Protein AF-A0A7J6UFV0-F1 (afdb_monomer_lite)

Organism: Perkinsus olseni (NCBI:txid32597)

Foldseek 3Di:
DDDDDPPPPPPLVVLLVVLLPDPDLDPVSQVVLLVSCVVDDDVSLLVSLVVCVVSVVHDLQRLLSSLLSLLVDPDPSSLVSSVVSLVVNLVVLVVVNDQQLLSLLSSLLSCCSSCLPDADPLSSLCSCQVPVPPCNLVSLLPYDLVSLLSSLLSLLSHPDDPCSVVSLVSNLVSCVVVLVCLVVRDLVSLVSNLVSNVSSCVVPVDDDRPPSSNCSSVVD

Secondary structure (DSSP, 8-state):
-PPPTTTTSSHHHHHHHHHHT--S--HHHHHHHHHHHHH--HHHHHHHHHHHHHTT---HHHHHHHHHHHHTS--HHHHHHHHHHHHHHHHHHHTT----HHHHHHHHHHHHHH-TTSPPPHHHHHHHH--TTS-HHHHHTTS-HHHHHHHHHHHHHSTT-TTHHHHHHHHHHHHHHTGGGGGGS-HHHHHHHHHHHHHHHHHH--SPPPHHHHHHHHT-

pLDDT: mean 82.58, std 15.76, range [28.86, 96.44]

Structure (mmCIF, N/CA/C/O backbone):
data_AF-A0A7J6UFV0-F1
#
_entry.id   AF-A0A7J6UFV0-F1
#
loop_
_atom_site.group_PDB
_atom_site.id
_atom_site.type_symbol
_atom_site.label_atom_id
_atom_site.label_alt_id
_atom_site.label_comp_id
_atom_site.label_asym_id
_atom_site.label_entity_id
_atom_site.label_seq_id
_atom_site.pdbx_PDB_ins_code
_atom_site.Cartn_x
_atom_site.Cartn_y
_atom_site.Cartn_z
_atom_site.occupancy
_atom_site.B_iso_or_equiv
_atom_site.auth_seq_id
_atom_site.auth_comp_id
_atom_site.auth_asym_id
_atom_site.auth_atom_id
_atom_site.pdbx_PDB_model_num
ATOM 1 N N . GLY A 1 1 ? -3.444 -35.443 -29.008 1.00 35.56 1 GLY A N 1
ATOM 2 C CA . GLY A 1 1 ? -2.193 -34.666 -29.006 1.00 35.56 1 GLY A CA 1
ATOM 3 C C . GLY A 1 1 ? -2.357 -33.511 -28.055 1.00 35.56 1 GLY A C 1
ATOM 4 O O . GLY A 1 1 ? -3.070 -32.574 -28.382 1.00 35.56 1 GLY A O 1
ATOM 5 N N . SER A 1 2 ? -1.795 -33.624 -26.856 1.00 28.86 2 SER A N 1
ATOM 6 C CA . SER A 1 2 ? -1.886 -32.586 -25.826 1.00 28.86 2 SER A CA 1
ATOM 7 C C . SER A 1 2 ? -0.911 -31.448 -26.157 1.00 28.86 2 SER A C 1
ATOM 9 O O . SER A 1 2 ? 0.246 -31.742 -26.463 1.00 28.86 2 SER A O 1
ATOM 11 N N . PRO A 1 3 ? -1.323 -30.169 -26.128 1.00 34.28 3 PRO A N 1
ATOM 12 C CA . PRO A 1 3 ? -0.426 -29.072 -26.461 1.00 34.28 3 PRO A CA 1
ATOM 13 C C . PRO A 1 3 ? 0.556 -28.815 -25.309 1.00 34.28 3 PRO A C 1
ATOM 15 O O . PRO A 1 3 ? 0.184 -28.779 -24.136 1.00 34.28 3 PRO A O 1
ATOM 18 N N . HIS A 1 4 ? 1.834 -28.665 -25.659 1.00 30.52 4 HIS A N 1
ATOM 19 C CA . HIS A 1 4 ? 2.936 -28.491 -24.718 1.00 30.52 4 HIS A CA 1
ATOM 20 C C . HIS A 1 4 ? 3.013 -27.063 -24.113 1.00 30.52 4 HIS A C 1
ATOM 22 O O . HIS A 1 4 ? 2.690 -26.090 -24.795 1.00 30.52 4 HIS A O 1
ATOM 28 N N . PRO A 1 5 ? 3.550 -26.884 -22.883 1.00 38.22 5 PRO A N 1
ATOM 29 C CA . PRO A 1 5 ? 3.428 -25.642 -22.098 1.00 38.22 5 PRO A CA 1
ATOM 30 C C . PRO A 1 5 ? 4.381 -24.487 -22.477 1.00 38.22 5 PRO A C 1
ATOM 32 O O . PRO A 1 5 ? 4.440 -23.480 -21.772 1.00 38.22 5 PRO A O 1
ATOM 35 N N . TRP A 1 6 ? 5.170 -24.603 -23.548 1.00 36.53 6 TRP A N 1
ATOM 36 C CA . TRP A 1 6 ? 6.316 -23.705 -23.796 1.00 36.53 6 TRP A CA 1
ATOM 37 C C . TRP A 1 6 ? 6.030 -22.559 -24.783 1.00 36.53 6 TRP A C 1
ATOM 39 O O . TRP A 1 6 ? 6.885 -21.696 -24.972 1.00 36.53 6 TRP A O 1
ATOM 49 N N . MET A 1 7 ? 4.845 -22.501 -25.400 1.00 30.78 7 MET A N 1
ATOM 50 C CA . MET A 1 7 ? 4.562 -21.553 -26.494 1.00 30.78 7 MET A CA 1
ATOM 51 C C . MET A 1 7 ? 4.150 -20.126 -26.070 1.00 30.78 7 MET A C 1
ATOM 53 O O . MET A 1 7 ? 4.027 -19.261 -26.929 1.00 30.78 7 MET A O 1
ATOM 57 N N . TYR A 1 8 ? 4.022 -19.816 -24.773 1.00 37.47 8 TYR A N 1
ATOM 58 C CA . TYR A 1 8 ? 3.557 -18.495 -24.290 1.00 37.47 8 TYR A CA 1
ATOM 59 C C . TYR A 1 8 ? 4.648 -17.570 -23.706 1.00 37.47 8 TYR A C 1
ATOM 61 O O . TYR A 1 8 ? 4.349 -16.652 -22.947 1.00 37.47 8 TYR A O 1
ATOM 69 N N . ARG A 1 9 ? 5.931 -17.784 -24.025 1.00 41.19 9 ARG A N 1
ATOM 70 C CA . ARG A 1 9 ? 7.055 -16.979 -23.485 1.00 41.19 9 ARG A CA 1
ATOM 71 C C . ARG A 1 9 ? 7.679 -15.886 -24.386 1.00 41.19 9 ARG A C 1
ATOM 73 O O . ARG A 1 9 ? 8.349 -15.023 -23.816 1.00 41.19 9 ARG A O 1
ATOM 80 N N . PRO A 1 10 ? 7.485 -15.812 -25.722 1.00 38.47 10 PRO A N 1
ATOM 81 C CA . PRO A 1 10 ? 8.130 -14.758 -26.526 1.00 38.47 10 PRO A CA 1
ATOM 82 C C . PRO A 1 10 ? 7.481 -13.366 -26.423 1.00 38.47 10 PRO A C 1
ATOM 84 O O . PRO A 1 10 ? 8.164 -12.351 -26.561 1.00 38.47 10 PRO A O 1
ATOM 87 N N . SER A 1 11 ? 6.176 -13.291 -26.158 1.00 44.72 11 SER A N 1
ATOM 88 C CA . SER A 1 11 ? 5.394 -12.051 -26.275 1.00 44.72 11 SER A CA 1
ATOM 89 C C . SER A 1 11 ? 5.708 -11.010 -25.191 1.00 44.72 11 SER A C 1
ATOM 91 O O . SER A 1 11 ? 5.722 -9.819 -25.483 1.00 44.72 11 SER A O 1
ATOM 93 N N . CYS A 1 12 ? 6.073 -11.418 -23.969 1.00 47.22 12 CYS A N 1
ATOM 94 C CA . CYS A 1 12 ? 6.403 -10.465 -22.896 1.00 47.22 12 CYS A CA 1
ATOM 95 C C . CYS A 1 12 ? 7.756 -9.752 -23.082 1.00 47.22 12 CYS A C 1
ATOM 97 O O . CYS A 1 12 ? 7.912 -8.618 -22.628 1.00 47.22 12 CYS A O 1
ATOM 99 N N . ARG A 1 13 ? 8.737 -10.380 -23.751 1.00 47.09 13 ARG A N 1
ATOM 100 C CA . ARG A 1 13 ? 10.069 -9.777 -23.976 1.00 47.09 13 ARG A CA 1
ATOM 101 C C . ARG A 1 13 ? 10.037 -8.684 -25.046 1.00 47.09 13 ARG A C 1
ATOM 103 O O . ARG A 1 13 ? 10.712 -7.668 -24.898 1.00 47.09 13 ARG A O 1
ATOM 110 N N . LEU A 1 14 ? 9.217 -8.874 -26.080 1.00 47.00 14 LEU A N 1
ATOM 111 C CA . LEU A 1 14 ? 9.013 -7.900 -27.155 1.00 47.00 14 LEU A CA 1
ATOM 112 C C . LEU A 1 14 ? 8.299 -6.633 -26.659 1.00 47.00 14 LEU A C 1
ATOM 114 O O . LEU A 1 14 ? 8.690 -5.535 -27.048 1.00 47.00 14 LEU A O 1
ATOM 118 N N . CYS A 1 15 ? 7.341 -6.754 -25.732 1.00 57.53 15 CYS A N 1
ATOM 119 C CA . CYS A 1 15 ? 6.616 -5.602 -25.189 1.00 57.53 15 CYS A CA 1
ATOM 120 C C . CYS A 1 15 ? 7.537 -4.601 -24.477 1.00 57.53 15 CYS A C 1
ATOM 122 O O . CYS A 1 15 ? 7.453 -3.409 -24.739 1.00 57.53 15 CYS A O 1
ATOM 124 N N . VAL A 1 16 ? 8.454 -5.043 -23.611 1.00 56.25 16 VAL A N 1
ATOM 125 C CA . VAL A 1 16 ? 9.305 -4.104 -22.852 1.00 56.25 16 VAL A CA 1
ATOM 126 C C . VAL A 1 16 ? 10.350 -3.438 -23.745 1.00 56.25 16 VAL A C 1
ATOM 128 O O . VAL A 1 16 ? 10.610 -2.251 -23.578 1.00 56.25 16 VAL A O 1
ATOM 131 N N . ALA A 1 17 ? 10.920 -4.160 -24.713 1.00 57.00 17 ALA A N 1
ATOM 132 C CA . ALA A 1 17 ? 11.840 -3.576 -25.689 1.00 57.00 17 ALA A CA 1
ATOM 133 C C . ALA A 1 17 ? 11.149 -2.526 -26.579 1.00 57.00 17 ALA A C 1
ATOM 135 O O . ALA A 1 17 ? 11.703 -1.449 -26.771 1.00 57.00 17 ALA A O 1
ATOM 136 N N . ALA A 1 18 ? 9.922 -2.796 -27.037 1.00 55.53 18 ALA A N 1
ATOM 137 C CA . ALA A 1 18 ? 9.120 -1.847 -27.813 1.00 55.53 18 ALA A CA 1
ATOM 138 C C . ALA A 1 18 ? 8.650 -0.642 -26.980 1.00 55.53 18 ALA A C 1
ATOM 140 O O . ALA A 1 18 ? 8.588 0.476 -27.479 1.00 55.53 18 ALA A O 1
ATOM 141 N N . LEU A 1 19 ? 8.373 -0.841 -25.688 1.00 60.25 19 LEU A N 1
ATOM 142 C CA . LEU A 1 19 ? 8.060 0.264 -24.786 1.00 60.25 19 LEU A CA 1
ATOM 143 C C . LEU A 1 19 ? 9.295 1.154 -24.568 1.00 60.25 19 LEU A C 1
ATOM 145 O O . LEU A 1 19 ? 9.129 2.350 -24.414 1.00 60.25 19 LEU A O 1
ATOM 149 N N . ARG A 1 20 ? 10.531 0.633 -24.591 1.00 60.16 20 ARG A N 1
ATOM 150 C CA . ARG A 1 20 ? 11.757 1.430 -24.352 1.00 60.16 20 ARG A CA 1
ATOM 151 C C . ARG A 1 20 ? 12.054 2.490 -25.421 1.00 60.16 20 ARG A C 1
ATOM 153 O O . ARG A 1 20 ? 12.724 3.460 -25.093 1.00 60.16 20 ARG A O 1
ATOM 160 N N . THR A 1 21 ? 11.604 2.317 -26.663 1.00 53.81 21 THR A N 1
ATOM 161 C CA . THR A 1 21 ? 12.057 3.134 -27.804 1.00 53.81 21 THR A CA 1
ATOM 162 C C . THR A 1 21 ? 11.203 4.368 -28.098 1.00 53.81 21 THR A C 1
ATOM 164 O O . THR A 1 21 ? 11.637 5.212 -28.879 1.00 53.81 21 THR A O 1
ATOM 167 N N . SER A 1 22 ? 10.027 4.535 -27.477 1.00 49.00 22 SER A N 1
ATOM 168 C CA . SER A 1 22 ? 9.246 5.772 -27.628 1.00 49.00 22 SER A CA 1
ATOM 169 C C . SER A 1 22 ? 9.624 6.778 -26.534 1.00 49.00 22 SER A C 1
ATOM 171 O O . SER A 1 22 ? 9.602 6.465 -25.348 1.00 49.00 22 SER A O 1
ATOM 173 N N . LEU A 1 23 ? 10.005 7.997 -26.907 1.00 48.19 23 LEU A N 1
ATOM 174 C CA . LEU A 1 23 ? 10.420 9.055 -25.971 1.00 48.19 23 LEU A CA 1
ATOM 175 C C . LEU A 1 23 ? 9.253 9.926 -25.470 1.00 48.19 23 LEU A C 1
ATOM 177 O O . LEU A 1 23 ? 9.482 10.920 -24.789 1.00 48.19 23 LEU A O 1
ATOM 181 N N . SER A 1 24 ? 7.998 9.551 -25.748 1.00 49.16 24 SER A N 1
ATOM 182 C CA . SER A 1 24 ? 6.820 10.227 -25.195 1.00 49.16 24 SER A CA 1
ATOM 183 C C . SER A 1 24 ? 6.015 9.302 -24.278 1.00 49.16 24 SER A C 1
ATOM 185 O O . SER A 1 24 ? 5.721 8.143 -24.595 1.00 49.16 24 SER A O 1
ATOM 187 N N . ALA A 1 25 ? 5.672 9.828 -23.102 1.00 57.56 25 ALA A N 1
ATOM 188 C CA . ALA A 1 25 ? 4.767 9.212 -22.143 1.00 57.56 25 ALA A CA 1
ATOM 189 C C . ALA A 1 25 ? 3.324 9.299 -22.662 1.00 57.56 25 ALA A C 1
ATOM 191 O O . ALA A 1 25 ? 2.513 10.062 -22.150 1.00 57.56 25 ALA A O 1
ATOM 192 N N . ASP A 1 26 ? 3.005 8.535 -23.704 1.00 75.38 26 ASP A N 1
ATOM 193 C CA . ASP A 1 26 ? 1.621 8.406 -24.142 1.00 75.38 26 ASP A CA 1
ATOM 194 C C . ASP A 1 26 ? 0.805 7.701 -23.041 1.00 75.38 26 ASP A C 1
ATOM 196 O O . ASP A 1 26 ? 1.249 6.723 -22.423 1.00 75.38 26 ASP A O 1
ATOM 200 N N . THR A 1 27 ? -0.405 8.196 -22.788 1.00 75.81 27 THR A N 1
ATOM 201 C CA . THR A 1 27 ? -1.360 7.614 -21.838 1.00 75.81 27 THR A CA 1
ATOM 202 C C . THR A 1 27 ? -1.585 6.128 -22.138 1.00 75.81 27 THR A C 1
ATOM 204 O O . THR A 1 27 ? -1.636 5.317 -21.208 1.00 75.81 27 THR A O 1
ATOM 207 N N . GLY A 1 28 ? -1.608 5.742 -23.421 1.00 81.50 28 GLY A N 1
ATOM 208 C CA . GLY A 1 28 ? -1.718 4.341 -23.844 1.00 81.50 28 GLY A CA 1
ATOM 209 C C . GLY A 1 28 ? -0.570 3.458 -23.338 1.00 81.50 28 GLY A C 1
ATOM 210 O O . GLY A 1 28 ? -0.797 2.356 -22.835 1.00 81.50 28 GLY A O 1
ATOM 211 N N . ARG A 1 29 ? 0.666 3.970 -23.351 1.00 83.56 29 ARG A N 1
ATOM 212 C CA . ARG A 1 29 ? 1.850 3.250 -22.857 1.00 83.56 29 ARG A CA 1
ATOM 213 C C . ARG A 1 29 ? 1.799 3.016 -21.350 1.00 83.56 29 ARG A C 1
ATOM 215 O O . ARG A 1 29 ? 2.148 1.933 -20.886 1.00 83.56 29 ARG A O 1
ATOM 222 N N . GLN A 1 30 ? 1.358 4.000 -20.570 1.00 88.44 30 GLN A N 1
ATOM 223 C CA . GLN A 1 30 ? 1.265 3.845 -19.113 1.00 88.44 30 GLN A CA 1
ATOM 224 C C . GLN A 1 30 ? 0.155 2.865 -18.703 1.00 88.44 30 GLN A C 1
ATOM 226 O O . GLN A 1 30 ? 0.299 2.166 -17.694 1.00 88.44 30 GLN A O 1
ATOM 231 N N . VAL A 1 31 ? -0.925 2.777 -19.486 1.00 87.56 31 VAL A N 1
ATOM 232 C CA . VAL A 1 31 ? -1.964 1.749 -19.318 1.00 87.56 31 VAL A CA 1
ATOM 233 C C . VAL A 1 31 ? -1.398 0.359 -19.608 1.00 87.56 31 VAL A C 1
ATOM 235 O O . VAL A 1 31 ? -1.585 -0.548 -18.794 1.00 87.56 31 VAL A O 1
ATOM 238 N N . GLU A 1 32 ? -0.640 0.202 -20.695 1.00 88.44 32 GLU A N 1
ATOM 239 C CA . GLU A 1 32 ? -0.035 -1.087 -21.045 1.00 88.44 32 GLU A CA 1
ATOM 240 C C . GLU A 1 32 ? 1.012 -1.532 -20.016 1.00 88.44 32 GLU A C 1
ATOM 242 O O . GLU A 1 32 ? 0.977 -2.672 -19.557 1.00 88.44 32 GLU A O 1
ATOM 247 N N . ILE A 1 33 ? 1.875 -0.622 -19.543 1.00 90.50 33 ILE A N 1
ATOM 248 C CA . ILE A 1 33 ? 2.806 -0.908 -18.439 1.00 90.50 33 ILE A CA 1
ATOM 249 C C . ILE A 1 33 ? 2.043 -1.438 -17.220 1.00 90.50 33 ILE A C 1
ATOM 251 O O . ILE A 1 33 ? 2.452 -2.432 -16.622 1.00 90.50 33 ILE A O 1
ATOM 255 N N . ARG A 1 34 ? 0.909 -0.827 -16.858 1.00 90.75 34 ARG A N 1
ATOM 256 C CA . ARG A 1 34 ? 0.107 -1.286 -15.715 1.00 90.75 34 ARG A CA 1
ATOM 257 C C . ARG A 1 34 ? -0.479 -2.676 -15.929 1.00 90.75 34 ARG A C 1
ATOM 259 O O . ARG A 1 34 ? -0.471 -3.487 -15.003 1.00 90.75 34 ARG A O 1
ATOM 266 N N . ARG A 1 35 ? -0.993 -2.952 -17.127 1.00 90.56 35 ARG A N 1
ATOM 267 C CA . ARG A 1 35 ? -1.491 -4.281 -17.491 1.00 90.56 35 ARG A CA 1
ATOM 268 C C . ARG A 1 35 ? -0.377 -5.321 -17.362 1.00 90.56 35 ARG A C 1
ATOM 270 O O . ARG A 1 35 ? -0.586 -6.361 -16.739 1.00 90.56 35 ARG A O 1
ATOM 277 N N . LEU A 1 36 ? 0.808 -5.021 -17.885 1.00 91.06 36 LEU A N 1
ATOM 278 C CA . LEU A 1 36 ? 1.961 -5.916 -17.837 1.00 91.06 36 LEU A CA 1
ATOM 279 C C . LEU A 1 36 ? 2.465 -6.148 -16.408 1.00 91.06 36 LEU A C 1
ATOM 281 O O . LEU A 1 36 ? 2.704 -7.295 -16.035 1.00 91.06 36 LEU A O 1
ATOM 285 N N . LEU A 1 37 ? 2.516 -5.105 -15.571 1.00 92.06 37 LEU A N 1
ATOM 286 C CA . LEU A 1 37 ? 2.832 -5.235 -14.143 1.00 92.06 37 LEU A CA 1
ATOM 287 C C . LEU A 1 37 ? 1.918 -6.243 -13.431 1.00 92.06 37 LEU A C 1
ATOM 289 O O . LEU A 1 37 ? 2.365 -6.923 -12.508 1.00 92.06 37 LEU A O 1
ATOM 293 N N . ASN A 1 38 ? 0.653 -6.356 -13.851 1.00 90.00 38 ASN A N 1
ATOM 294 C CA . ASN A 1 38 ? -0.280 -7.335 -13.296 1.00 90.00 38 ASN A CA 1
ATOM 295 C C . ASN A 1 38 ? -0.065 -8.757 -13.825 1.00 90.00 38 ASN A C 1
ATOM 297 O O . ASN A 1 38 ? -0.284 -9.716 -13.081 1.00 90.00 38 ASN A O 1
ATOM 301 N N . ALA A 1 39 ? 0.363 -8.886 -15.079 1.00 90.00 39 ALA A N 1
ATOM 302 C CA . ALA A 1 39 ? 0.520 -10.165 -15.762 1.00 90.00 39 ALA A CA 1
ATOM 303 C C . ALA A 1 39 ? 1.865 -10.849 -15.474 1.00 90.00 39 ALA A C 1
ATOM 305 O O . ALA A 1 39 ? 1.946 -12.075 -15.512 1.00 90.00 39 ALA A O 1
ATOM 306 N N . TRP A 1 40 ? 2.925 -10.087 -15.186 1.00 90.62 40 TRP A N 1
ATOM 307 C CA . TRP A 1 40 ? 4.250 -10.665 -14.970 1.00 90.62 40 TRP A CA 1
ATOM 308 C C . TRP A 1 40 ? 4.317 -11.526 -13.708 1.00 90.62 40 TRP A C 1
ATOM 310 O O . TRP A 1 40 ? 3.966 -11.086 -12.608 1.00 90.62 40 TRP A O 1
ATOM 320 N N . GLY A 1 41 ? 4.842 -12.743 -13.881 1.00 88.69 41 GLY A N 1
ATOM 321 C CA . GLY A 1 41 ? 5.308 -13.588 -12.786 1.00 88.69 41 GLY A CA 1
ATOM 322 C C . GLY A 1 41 ? 6.573 -13.021 -12.135 1.00 88.69 41 GLY A C 1
ATOM 323 O O . GLY A 1 41 ? 7.166 -12.066 -12.632 1.00 88.69 41 GLY A O 1
ATOM 324 N N . ARG A 1 42 ? 6.998 -13.617 -11.018 1.00 87.25 42 ARG A N 1
ATOM 325 C CA . ARG A 1 42 ? 8.073 -13.100 -10.150 1.00 87.25 42 ARG A CA 1
ATOM 326 C C . ARG A 1 42 ? 9.361 -12.715 -10.895 1.00 87.25 42 ARG A C 1
ATOM 328 O O . ARG A 1 42 ? 9.823 -11.586 -10.749 1.00 87.25 42 ARG A O 1
ATOM 335 N N . ASP A 1 43 ? 9.922 -13.623 -11.691 1.00 86.44 43 ASP A N 1
ATOM 336 C CA . ASP A 1 43 ? 11.226 -13.400 -12.338 1.00 86.44 43 ASP A CA 1
ATOM 337 C C . ASP A 1 43 ? 11.159 -12.336 -13.439 1.00 86.44 43 ASP A C 1
ATOM 339 O O . ASP A 1 43 ? 12.080 -11.534 -13.609 1.00 86.44 43 ASP A O 1
ATOM 343 N N . ASP A 1 44 ? 10.057 -12.314 -14.191 1.00 90.25 44 ASP A N 1
ATOM 344 C CA . ASP A 1 44 ? 9.832 -11.309 -15.228 1.00 90.25 44 ASP A CA 1
ATOM 345 C C . ASP A 1 44 ? 9.526 -9.942 -14.618 1.00 90.25 44 ASP A C 1
ATOM 347 O O . ASP A 1 44 ? 10.013 -8.934 -15.123 1.00 90.25 44 ASP A O 1
ATOM 351 N N . LEU A 1 45 ? 8.788 -9.898 -13.504 1.00 92.44 45 LEU A N 1
ATOM 352 C CA . LEU A 1 45 ? 8.492 -8.668 -12.778 1.00 92.44 45 LEU A CA 1
ATOM 353 C C . LEU A 1 45 ? 9.786 -7.973 -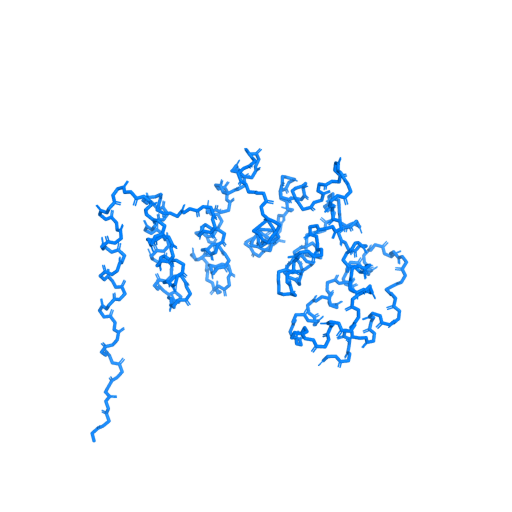12.349 1.00 92.44 45 LEU A C 1
ATOM 355 O O . LEU A 1 45 ? 9.956 -6.798 -12.656 1.00 92.44 45 LEU A O 1
ATOM 359 N N . LEU A 1 46 ? 10.700 -8.694 -11.691 1.00 93.00 46 LEU A N 1
ATOM 360 C CA . LEU A 1 46 ? 11.961 -8.126 -11.211 1.00 93.00 46 LEU A CA 1
ATOM 361 C C . LEU A 1 46 ? 12.760 -7.500 -12.362 1.00 93.00 46 LEU A C 1
ATOM 363 O O . LEU A 1 46 ? 13.036 -6.302 -12.343 1.00 93.00 46 LEU A O 1
ATOM 367 N N . ARG A 1 47 ? 13.062 -8.290 -13.401 1.00 92.19 47 ARG A N 1
ATOM 368 C CA . ARG A 1 47 ? 13.864 -7.829 -14.546 1.00 92.19 47 ARG A CA 1
ATOM 369 C C . ARG A 1 47 ? 13.215 -6.663 -15.287 1.00 92.19 47 ARG A C 1
ATOM 371 O O . ARG A 1 47 ? 13.900 -5.730 -15.705 1.00 92.19 47 ARG A O 1
ATOM 378 N N . ASN A 1 48 ? 11.900 -6.726 -15.496 1.00 92.81 48 ASN A N 1
ATOM 379 C CA . ASN A 1 48 ? 11.200 -5.721 -16.286 1.00 92.81 48 ASN A CA 1
ATOM 380 C C . ASN A 1 48 ? 10.995 -4.424 -15.506 1.00 92.81 48 ASN A C 1
ATOM 382 O O . ASN A 1 48 ? 11.182 -3.356 -16.084 1.00 92.81 48 ASN A O 1
ATOM 386 N N . VAL A 1 49 ? 10.671 -4.492 -14.211 1.00 93.75 49 VAL A N 1
ATOM 387 C CA . VAL A 1 49 ? 10.580 -3.294 -13.365 1.00 93.75 49 VAL A CA 1
ATOM 388 C C . VAL A 1 49 ? 11.940 -2.625 -13.248 1.00 93.75 49 VAL A C 1
ATOM 390 O O . VAL A 1 49 ? 12.018 -1.416 -13.424 1.00 93.75 49 VAL A O 1
ATOM 393 N N . GLU A 1 50 ? 13.017 -3.388 -13.055 1.00 93.31 50 GLU A N 1
ATOM 394 C CA . GLU A 1 50 ? 14.366 -2.826 -12.986 1.00 93.31 50 GLU A CA 1
ATOM 395 C C . GLU A 1 50 ? 14.731 -2.074 -14.276 1.00 93.31 50 GLU A C 1
ATOM 397 O O . GLU A 1 50 ? 15.258 -0.961 -14.241 1.00 93.31 50 GLU A O 1
ATOM 402 N N . ALA A 1 51 ? 14.391 -2.649 -15.433 1.00 90.31 51 ALA A N 1
ATOM 403 C CA . ALA A 1 51 ? 14.612 -2.001 -16.717 1.00 90.31 51 ALA A CA 1
ATOM 404 C C . ALA A 1 51 ? 13.730 -0.758 -16.919 1.00 90.31 51 ALA A C 1
ATOM 406 O O . ALA A 1 51 ? 14.201 0.234 -17.470 1.00 90.31 51 ALA A O 1
ATOM 407 N N . LEU A 1 52 ? 12.457 -0.793 -16.516 1.00 91.19 52 LEU A N 1
ATOM 408 C CA . LEU A 1 52 ? 11.569 0.370 -16.607 1.00 91.19 52 LEU A CA 1
ATOM 409 C C . LEU A 1 52 ? 12.033 1.501 -15.682 1.00 91.19 52 LEU A C 1
ATOM 411 O O . LEU A 1 52 ? 11.998 2.659 -16.089 1.00 91.19 52 LEU A O 1
ATOM 415 N N . GLN A 1 53 ? 12.515 1.153 -14.489 1.00 90.25 53 GLN A N 1
ATOM 416 C CA . GLN A 1 53 ? 13.056 2.084 -13.507 1.00 90.25 53 GLN A CA 1
ATOM 417 C C . GLN A 1 53 ? 14.323 2.772 -14.026 1.00 90.25 53 GLN A C 1
ATOM 419 O O . GLN A 1 53 ? 14.382 3.998 -14.062 1.00 90.25 53 GLN A O 1
ATOM 424 N N . ARG A 1 54 ? 15.301 2.002 -14.529 1.00 89.44 54 ARG A N 1
ATOM 425 C CA . ARG A 1 54 ? 16.536 2.554 -15.119 1.00 89.44 54 ARG A CA 1
ATOM 426 C C . ARG A 1 54 ? 16.283 3.524 -16.274 1.00 89.44 54 ARG A C 1
ATOM 428 O O . ARG A 1 54 ? 17.052 4.456 -16.456 1.00 89.44 54 ARG A O 1
ATOM 435 N N . ASN A 1 55 ? 15.213 3.308 -17.037 1.00 87.19 55 ASN A N 1
ATOM 436 C CA . ASN A 1 55 ? 14.836 4.163 -18.164 1.00 87.19 55 ASN A CA 1
ATOM 437 C C . ASN A 1 55 ? 13.831 5.266 -17.784 1.00 87.19 55 ASN A C 1
ATOM 439 O O . ASN A 1 55 ? 13.251 5.871 -18.682 1.00 87.19 55 ASN A O 1
ATOM 443 N N . GLN A 1 56 ? 13.559 5.478 -16.489 1.00 88.25 56 GLN A N 1
ATOM 444 C CA . GLN A 1 56 ? 12.583 6.459 -15.988 1.00 88.25 56 GLN A CA 1
ATOM 445 C C . GLN A 1 56 ? 11.200 6.360 -16.669 1.00 88.25 56 GLN A C 1
ATOM 447 O O . GLN A 1 56 ? 10.501 7.347 -16.876 1.00 88.25 56 GLN A O 1
ATOM 452 N N . ALA A 1 57 ? 10.782 5.143 -17.031 1.00 87.94 57 ALA A N 1
ATOM 453 C CA . ALA A 1 57 ? 9.569 4.906 -17.814 1.00 87.94 57 ALA A CA 1
ATOM 454 C C . ALA A 1 57 ? 8.295 4.769 -16.957 1.00 87.94 57 ALA A C 1
ATOM 456 O O . ALA A 1 57 ? 7.191 4.655 -17.501 1.00 87.94 57 ALA A O 1
ATOM 457 N N . LEU A 1 58 ? 8.432 4.732 -15.629 1.00 89.50 58 LEU A N 1
ATOM 458 C CA . LEU A 1 58 ? 7.320 4.599 -14.690 1.00 89.50 58 LEU A CA 1
ATOM 459 C C . LEU A 1 58 ? 6.806 5.978 -14.277 1.00 89.50 58 LEU A C 1
ATOM 461 O O . LEU A 1 58 ? 7.529 6.746 -13.646 1.00 89.50 58 LEU A O 1
ATOM 465 N N . ASN A 1 59 ? 5.535 6.264 -14.565 1.00 89.44 59 ASN A N 1
ATOM 466 C CA . ASN A 1 59 ? 4.856 7.384 -13.917 1.00 89.44 59 ASN A CA 1
ATOM 467 C C . ASN A 1 59 ? 4.527 7.066 -12.450 1.00 89.44 59 ASN A C 1
ATOM 469 O O . ASN A 1 59 ? 4.539 5.906 -12.039 1.00 89.44 59 ASN A O 1
ATOM 473 N N . ASP A 1 60 ? 4.141 8.085 -11.689 1.00 89.06 60 ASP A N 1
ATOM 474 C CA . ASP A 1 60 ? 3.837 8.019 -10.256 1.00 89.06 60 ASP A CA 1
ATOM 475 C C . ASP A 1 60 ? 2.932 6.833 -9.883 1.00 89.06 60 ASP A C 1
ATOM 477 O O . ASP A 1 60 ? 3.234 6.027 -9.000 1.00 89.06 60 ASP A O 1
ATOM 481 N N . ARG A 1 61 ? 1.827 6.648 -10.616 1.00 89.38 61 ARG A N 1
ATOM 482 C CA . ARG A 1 61 ? 0.875 5.561 -10.343 1.00 89.38 61 ARG A CA 1
ATOM 483 C C . ARG A 1 61 ? 1.472 4.182 -10.627 1.00 89.38 61 ARG A C 1
ATOM 485 O O . ARG A 1 61 ? 1.145 3.223 -9.929 1.00 89.38 61 ARG A O 1
ATOM 492 N N . ASN A 1 62 ? 2.325 4.065 -11.640 1.00 92.44 62 ASN A N 1
ATOM 493 C CA . ASN A 1 62 ? 3.002 2.818 -11.971 1.00 92.44 62 ASN A CA 1
ATOM 494 C C . ASN A 1 62 ? 4.206 2.547 -11.059 1.00 92.44 62 ASN A C 1
ATOM 496 O O . ASN A 1 62 ? 4.459 1.376 -10.797 1.00 92.44 62 ASN A O 1
ATOM 500 N N . LYS A 1 63 ? 4.864 3.569 -10.489 1.00 94.06 63 LYS A N 1
ATOM 501 C CA . LYS A 1 63 ? 5.860 3.397 -9.415 1.00 94.06 63 LYS A CA 1
ATOM 502 C C . LYS A 1 63 ? 5.232 2.753 -8.181 1.00 94.06 63 LYS A C 1
ATOM 504 O O . LYS A 1 63 ? 5.707 1.719 -7.720 1.00 94.06 63 LYS A O 1
ATOM 509 N N . VAL A 1 64 ? 4.097 3.286 -7.715 1.00 94.50 64 VAL A N 1
ATOM 510 C CA . VAL A 1 64 ? 3.338 2.719 -6.580 1.00 94.50 64 VAL A CA 1
ATOM 511 C C . VAL A 1 64 ? 2.931 1.275 -6.864 1.00 94.50 64 VAL A C 1
ATOM 513 O O . VAL A 1 64 ? 3.075 0.396 -6.016 1.00 94.50 64 VAL A O 1
ATOM 516 N N . HIS A 1 65 ? 2.421 1.012 -8.071 1.00 94.31 65 HIS A N 1
ATOM 517 C CA . HIS A 1 65 ? 1.966 -0.324 -8.453 1.00 94.31 65 HIS A CA 1
ATOM 518 C C . HIS A 1 65 ? 3.124 -1.320 -8.584 1.00 94.31 65 HIS A C 1
ATOM 520 O O . HIS A 1 65 ? 2.998 -2.466 -8.155 1.00 94.31 65 HIS A O 1
ATOM 526 N N . ALA A 1 66 ? 4.262 -0.885 -9.127 1.00 95.62 66 ALA A N 1
ATOM 527 C CA . ALA A 1 66 ? 5.478 -1.684 -9.210 1.00 95.62 66 ALA A CA 1
ATOM 528 C C . ALA A 1 66 ? 6.014 -2.028 -7.815 1.00 95.62 66 ALA A C 1
ATOM 530 O O . ALA A 1 66 ? 6.235 -3.205 -7.536 1.00 95.62 66 ALA A O 1
ATOM 531 N N . ALA A 1 67 ? 6.130 -1.040 -6.920 1.00 96.44 67 ALA A N 1
ATOM 532 C CA . ALA A 1 67 ? 6.538 -1.258 -5.533 1.00 96.44 67 ALA A CA 1
ATOM 533 C C . ALA A 1 67 ? 5.610 -2.264 -4.836 1.00 96.44 67 ALA A C 1
ATOM 535 O O . ALA A 1 67 ? 6.083 -3.253 -4.280 1.00 96.44 67 ALA A O 1
ATOM 536 N N . TYR A 1 68 ? 4.290 -2.088 -4.963 1.00 95.31 68 TYR A N 1
ATOM 537 C CA . TYR A 1 68 ? 3.295 -3.001 -4.396 1.00 95.31 68 TYR A CA 1
ATOM 538 C C . TYR A 1 68 ? 3.448 -4.441 -4.896 1.00 95.31 68 TYR A C 1
ATOM 540 O O . TYR A 1 68 ? 3.403 -5.392 -4.110 1.00 95.31 68 TYR A O 1
ATOM 548 N N . ARG A 1 69 ? 3.654 -4.622 -6.203 1.00 94.75 69 ARG A N 1
ATOM 549 C CA . ARG A 1 69 ? 3.882 -5.947 -6.791 1.00 94.75 69 ARG A CA 1
ATOM 550 C C . ARG A 1 69 ? 5.182 -6.563 -6.284 1.00 94.75 69 ARG A C 1
ATOM 552 O O . ARG A 1 69 ? 5.172 -7.735 -5.924 1.00 94.75 69 ARG A O 1
ATOM 559 N N . LEU A 1 70 ? 6.265 -5.791 -6.209 1.00 95.69 70 LEU A N 1
ATOM 560 C CA . LEU A 1 70 ? 7.568 -6.274 -5.753 1.00 95.69 70 LEU A CA 1
ATOM 561 C C . LEU A 1 70 ? 7.546 -6.709 -4.282 1.00 95.69 70 LEU A C 1
ATOM 563 O O . LEU A 1 70 ? 7.969 -7.824 -3.989 1.00 95.69 70 LEU A O 1
ATOM 567 N N . VAL A 1 71 ? 6.982 -5.908 -3.369 1.00 94.69 71 VAL A N 1
ATOM 568 C CA . VAL A 1 71 ? 6.883 -6.290 -1.941 1.00 94.69 71 VAL A CA 1
ATOM 569 C C . VAL A 1 71 ? 5.941 -7.472 -1.702 1.00 94.69 71 VAL A C 1
ATOM 571 O O . VAL A 1 71 ? 6.020 -8.140 -0.674 1.00 94.69 71 VAL A O 1
ATOM 574 N N . SER A 1 72 ? 5.035 -7.737 -2.647 1.00 91.19 72 SER A N 1
ATOM 575 C CA . SER A 1 72 ? 4.140 -8.897 -2.604 1.00 91.19 72 SER A CA 1
ATOM 576 C C . SER A 1 72 ? 4.821 -10.180 -3.092 1.00 91.19 72 SER A C 1
ATOM 578 O O . SER A 1 72 ? 4.301 -11.272 -2.870 1.00 91.19 72 SER A O 1
ATOM 580 N N . THR A 1 73 ? 5.988 -10.074 -3.734 1.00 87.69 73 THR A N 1
ATOM 581 C CA . THR A 1 73 ? 6.815 -11.231 -4.082 1.00 87.69 73 THR A CA 1
ATOM 582 C C . THR A 1 73 ? 7.819 -11.515 -2.964 1.00 87.69 73 THR A C 1
ATOM 584 O O . THR A 1 73 ? 8.585 -10.643 -2.569 1.00 87.69 73 THR A O 1
ATOM 587 N N . ILE A 1 74 ? 7.827 -12.742 -2.434 1.00 75.19 74 ILE A N 1
ATOM 588 C CA . ILE A 1 74 ? 8.732 -13.150 -1.346 1.00 75.19 74 ILE A CA 1
ATOM 589 C C . ILE A 1 74 ? 10.139 -13.386 -1.927 1.00 75.19 74 ILE A C 1
ATOM 591 O O . ILE A 1 74 ? 10.508 -14.519 -2.244 1.00 75.19 74 ILE A O 1
ATOM 595 N N . GLY A 1 75 ? 10.912 -12.316 -2.133 1.00 87.69 75 GLY A N 1
ATOM 596 C CA . GLY A 1 75 ? 12.258 -12.384 -2.706 1.00 87.69 75 GLY A CA 1
ATOM 597 C C . GLY A 1 75 ? 13.156 -11.216 -2.310 1.00 87.69 75 GLY A C 1
ATOM 598 O O . GLY A 1 75 ? 12.743 -10.065 -2.402 1.00 87.69 75 GLY A O 1
ATOM 599 N N . LYS A 1 76 ? 14.402 -11.519 -1.915 1.00 89.81 76 LYS A N 1
ATOM 600 C CA . LYS A 1 76 ? 15.390 -10.523 -1.463 1.00 89.81 76 LYS A CA 1
ATOM 601 C C . LYS A 1 76 ? 15.667 -9.453 -2.524 1.00 89.81 76 LYS A C 1
ATOM 603 O O . LYS A 1 76 ? 15.636 -8.271 -2.210 1.00 89.81 76 LYS A O 1
ATOM 608 N N . ASP A 1 77 ? 15.856 -9.857 -3.778 1.00 92.81 77 ASP A N 1
ATOM 609 C CA . ASP A 1 77 ? 16.147 -8.917 -4.870 1.00 92.81 77 ASP A CA 1
ATOM 610 C C . ASP A 1 77 ? 14.936 -8.043 -5.218 1.00 92.81 77 ASP A C 1
ATOM 612 O O . ASP A 1 77 ? 15.073 -6.850 -5.481 1.00 92.81 77 ASP A O 1
ATOM 616 N N . SER A 1 78 ? 13.730 -8.618 -5.158 1.00 93.44 78 SER A N 1
ATOM 617 C CA . SER A 1 78 ? 12.478 -7.875 -5.324 1.00 93.44 78 SER A CA 1
ATOM 618 C C . SER A 1 78 ? 12.297 -6.835 -4.225 1.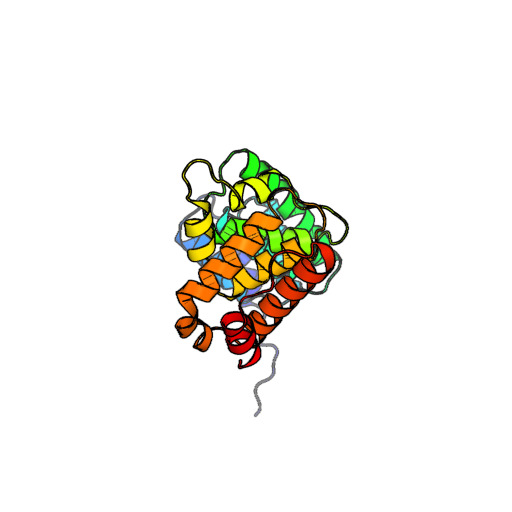00 93.44 78 SER A C 1
ATOM 620 O O . SER A 1 78 ? 11.889 -5.714 -4.520 1.00 93.44 78 SER A O 1
ATOM 622 N N . LEU A 1 79 ? 12.648 -7.180 -2.984 1.00 93.81 79 LEU A N 1
ATOM 623 C CA . LEU A 1 79 ? 12.616 -6.256 -1.855 1.00 93.81 79 LEU A CA 1
ATOM 624 C C . LEU A 1 79 ? 13.620 -5.116 -2.040 1.00 93.81 79 LEU A C 1
ATOM 626 O O . LEU A 1 79 ? 13.238 -3.958 -1.936 1.00 93.81 79 LEU A O 1
ATOM 630 N N . ALA A 1 80 ? 14.862 -5.434 -2.413 1.00 94.19 80 ALA A N 1
ATOM 631 C CA . ALA A 1 80 ? 15.902 -4.435 -2.649 1.00 94.19 80 ALA A CA 1
ATOM 632 C C . ALA A 1 80 ? 15.535 -3.467 -3.788 1.00 94.19 80 ALA A C 1
ATOM 634 O O . ALA A 1 80 ? 15.809 -2.270 -3.711 1.00 94.19 80 ALA A O 1
ATOM 635 N N . LEU A 1 81 ? 14.890 -3.956 -4.854 1.00 94.94 81 LEU A N 1
ATOM 636 C CA . LEU A 1 81 ? 14.379 -3.083 -5.912 1.00 94.94 81 LEU A CA 1
ATOM 637 C C . LEU A 1 81 ? 13.186 -2.241 -5.436 1.00 94.94 81 LEU A C 1
ATOM 639 O O . LEU A 1 81 ? 13.099 -1.067 -5.789 1.00 94.94 81 LEU A O 1
ATOM 643 N N . ALA A 1 82 ? 12.283 -2.815 -4.634 1.00 95.88 82 ALA A N 1
ATOM 644 C CA . ALA A 1 82 ? 11.166 -2.072 -4.058 1.00 95.88 82 ALA A CA 1
ATOM 645 C C . ALA A 1 82 ? 11.658 -0.935 -3.157 1.00 95.88 82 ALA A C 1
ATOM 647 O O . ALA A 1 82 ? 11.150 0.173 -3.266 1.00 95.88 82 ALA A O 1
ATOM 648 N N . GLU A 1 83 ? 12.667 -1.185 -2.322 1.00 95.25 83 GLU A N 1
ATOM 649 C CA . GLU A 1 83 ? 13.298 -0.179 -1.465 1.00 95.25 83 GLU A CA 1
ATOM 650 C C . GLU A 1 83 ? 13.848 0.999 -2.269 1.00 95.25 83 GLU A C 1
ATOM 652 O O . GLU A 1 83 ? 13.530 2.138 -1.946 1.00 95.25 83 GLU A O 1
ATOM 657 N N . LYS A 1 84 ? 14.577 0.739 -3.363 1.00 94.75 84 LYS A N 1
ATOM 658 C CA . LYS A 1 84 ? 15.089 1.804 -4.244 1.00 94.75 84 LYS A CA 1
ATOM 659 C C . LYS A 1 84 ? 13.969 2.666 -4.828 1.00 94.75 84 LYS A C 1
ATOM 661 O O . LYS A 1 84 ? 14.073 3.886 -4.840 1.00 94.75 84 LYS A O 1
ATOM 666 N N . ILE A 1 85 ? 12.890 2.036 -5.298 1.00 95.12 85 ILE A N 1
ATOM 667 C CA . ILE A 1 85 ? 11.722 2.761 -5.824 1.00 95.12 85 ILE A CA 1
ATOM 668 C C . ILE A 1 85 ? 11.052 3.573 -4.710 1.00 95.12 85 ILE A C 1
ATOM 670 O O . ILE A 1 85 ? 10.611 4.694 -4.948 1.00 95.12 85 ILE A O 1
ATOM 674 N N . LEU A 1 86 ? 10.960 3.019 -3.500 1.00 95.38 86 LEU A N 1
ATOM 675 C CA . LEU A 1 86 ? 10.356 3.698 -2.357 1.00 95.38 86 LEU A CA 1
ATOM 676 C C . LEU A 1 86 ? 11.164 4.922 -1.924 1.00 95.38 86 LEU A C 1
ATOM 678 O O . LEU A 1 86 ? 10.546 5.940 -1.631 1.00 95.38 86 LEU A O 1
ATOM 682 N N . ASP A 1 87 ? 12.496 4.855 -1.932 1.00 94.56 87 ASP A N 1
ATOM 683 C CA . ASP A 1 87 ? 13.352 6.006 -1.616 1.00 94.56 87 ASP A CA 1
ATOM 684 C C . ASP A 1 87 ? 13.096 7.174 -2.578 1.00 94.56 87 ASP A C 1
ATOM 686 O O . ASP A 1 87 ? 12.911 8.307 -2.141 1.00 94.56 87 ASP A O 1
ATOM 690 N N . GLU A 1 88 ? 12.986 6.902 -3.881 1.00 92.38 88 GLU A N 1
ATOM 691 C CA . GLU A 1 88 ? 12.638 7.933 -4.865 1.00 92.38 88 GLU A CA 1
ATOM 692 C C . GLU A 1 88 ? 11.227 8.494 -4.653 1.00 92.38 88 GLU A C 1
ATOM 694 O O . GLU A 1 88 ? 11.015 9.705 -4.699 1.00 92.38 88 GLU A O 1
ATOM 699 N N . VAL A 1 89 ? 10.247 7.617 -4.421 1.00 92.62 89 VAL A N 1
ATOM 700 C CA . VAL A 1 89 ? 8.850 8.030 -4.253 1.00 92.62 89 VAL A CA 1
ATOM 701 C C . VAL A 1 89 ? 8.658 8.858 -2.982 1.00 92.62 89 VAL A C 1
ATOM 703 O O . VAL A 1 89 ? 7.850 9.780 -2.986 1.00 92.62 89 VAL A O 1
ATOM 706 N N . VAL A 1 90 ? 9.390 8.572 -1.905 1.00 91.12 90 VAL A N 1
ATOM 707 C CA . VAL A 1 90 ? 9.337 9.362 -0.665 1.00 91.12 90 VAL A CA 1
ATOM 708 C C . VAL A 1 90 ? 9.761 10.808 -0.911 1.00 91.12 90 VAL A C 1
ATOM 710 O O . VAL A 1 90 ? 9.032 11.717 -0.517 1.00 91.12 90 VAL A O 1
ATOM 713 N N . VAL A 1 91 ? 10.850 11.027 -1.652 1.00 90.75 91 VAL A N 1
ATOM 714 C CA . VAL A 1 91 ? 11.280 12.379 -2.050 1.00 90.75 91 VAL A CA 1
ATOM 715 C C . VAL A 1 91 ? 10.194 13.072 -2.884 1.00 90.75 91 VAL A C 1
ATOM 717 O O . VAL A 1 91 ? 9.878 14.242 -2.684 1.00 90.75 91 VAL A O 1
ATOM 720 N N . GLU A 1 92 ? 9.549 12.349 -3.799 1.00 90.38 92 GLU A N 1
ATOM 721 C CA . GLU A 1 92 ? 8.464 12.905 -4.616 1.00 90.38 92 GLU A CA 1
ATOM 722 C C . GLU A 1 92 ? 7.186 13.220 -3.810 1.00 90.38 92 GLU A C 1
ATOM 724 O O . GLU A 1 92 ? 6.457 14.157 -4.154 1.00 90.38 92 GLU A O 1
ATOM 729 N N . VAL A 1 93 ? 6.898 12.459 -2.747 1.00 87.25 93 VAL A N 1
ATOM 730 C CA . VAL A 1 93 ? 5.807 12.746 -1.799 1.00 87.25 93 VAL A CA 1
ATOM 731 C C . VAL A 1 93 ? 6.102 14.037 -1.040 1.00 87.25 93 VAL A C 1
ATOM 733 O O . VAL A 1 93 ? 5.211 14.878 -0.938 1.00 87.25 93 VAL A O 1
ATOM 736 N N . GLU A 1 94 ? 7.334 14.226 -0.563 1.00 87.06 94 GLU A N 1
ATOM 737 C CA . GLU A 1 94 ? 7.774 15.461 0.107 1.00 87.06 94 GLU A CA 1
ATOM 738 C C . GLU A 1 94 ? 7.627 16.687 -0.800 1.00 87.06 94 GLU A C 1
ATOM 740 O O . GLU A 1 94 ? 7.222 17.754 -0.346 1.00 87.06 94 GLU A O 1
ATOM 745 N N . CYS A 1 95 ? 7.857 16.524 -2.105 1.00 86.06 95 CYS A N 1
ATOM 746 C CA . CYS A 1 95 ? 7.616 17.562 -3.109 1.00 86.06 95 CYS A CA 1
ATOM 747 C C . CYS A 1 95 ? 6.137 17.723 -3.527 1.00 86.06 95 CYS A C 1
ATOM 749 O O . CYS A 1 95 ? 5.844 18.497 -4.439 1.00 86.06 95 CYS A O 1
ATOM 751 N N . GLY A 1 96 ? 5.197 16.986 -2.927 1.00 81.69 96 GLY A N 1
ATOM 752 C CA . GLY A 1 96 ? 3.759 17.131 -3.173 1.00 81.69 96 GLY A CA 1
ATOM 753 C C . GLY A 1 96 ? 3.215 16.460 -4.444 1.00 81.69 96 GLY A C 1
ATOM 754 O O . GLY A 1 96 ? 2.068 16.719 -4.811 1.00 81.69 96 GLY A O 1
ATOM 755 N N . ARG A 1 97 ? 3.970 15.579 -5.124 1.00 82.00 97 ARG A N 1
ATOM 756 C CA . ARG A 1 97 ? 3.480 14.888 -6.343 1.00 82.00 97 ARG A CA 1
ATOM 757 C C . ARG A 1 97 ? 2.395 13.845 -6.061 1.00 82.00 97 ARG A C 1
ATOM 759 O O . ARG A 1 97 ? 1.490 13.641 -6.869 1.00 82.00 97 ARG A O 1
ATOM 766 N N . PHE A 1 98 ? 2.449 13.191 -4.902 1.00 81.38 98 PHE A N 1
ATOM 767 C CA . PHE A 1 98 ? 1.550 12.088 -4.552 1.00 81.38 98 PHE A CA 1
ATOM 768 C C . PHE A 1 98 ? 0.373 12.550 -3.692 1.00 81.38 98 PHE A C 1
ATOM 770 O O . PHE A 1 98 ? 0.396 12.464 -2.468 1.00 81.38 98 PHE A O 1
ATOM 777 N N . THR A 1 99 ? -0.709 12.985 -4.335 1.00 73.75 99 THR A N 1
ATOM 778 C CA . THR A 1 99 ? -1.888 13.509 -3.620 1.00 73.75 99 THR A CA 1
ATOM 779 C C . THR A 1 99 ? -3.008 12.485 -3.433 1.00 73.75 99 THR A C 1
ATOM 781 O O . THR A 1 99 ? -3.822 12.619 -2.515 1.00 73.75 99 THR A O 1
ATOM 784 N N . HIS A 1 100 ? -3.053 11.436 -4.264 1.00 86.00 100 HIS A N 1
ATOM 785 C CA . HIS A 1 100 ? -4.160 10.479 -4.279 1.00 86.00 100 HIS A CA 1
ATOM 786 C C . HIS A 1 100 ? -4.142 9.543 -3.046 1.00 86.00 100 HIS A C 1
ATOM 788 O O . HIS A 1 100 ? -3.187 8.774 -2.898 1.00 86.00 100 HIS A O 1
ATOM 794 N N . PRO A 1 101 ? -5.216 9.482 -2.225 1.00 87.44 101 PRO A N 1
ATOM 795 C CA . PRO A 1 101 ? -5.229 8.726 -0.963 1.00 87.44 101 PRO A CA 1
ATOM 796 C C . PRO A 1 101 ? -4.866 7.243 -1.108 1.00 87.44 101 PRO A C 1
ATOM 798 O O . PRO A 1 101 ? -4.044 6.726 -0.360 1.00 87.44 101 PRO A O 1
ATOM 801 N N . GLN A 1 102 ? -5.407 6.570 -2.131 1.00 91.00 102 GLN A N 1
ATOM 802 C CA . GLN A 1 102 ? -5.093 5.160 -2.412 1.00 91.00 102 GLN A CA 1
ATOM 803 C C . GLN A 1 102 ? -3.602 4.917 -2.687 1.00 91.00 102 GLN A C 1
ATOM 805 O O . GLN A 1 102 ? -3.074 3.866 -2.334 1.00 91.00 102 GLN A O 1
ATOM 810 N N . SER A 1 103 ? -2.928 5.863 -3.349 1.00 91.75 103 SER A N 1
ATOM 811 C CA . SER A 1 103 ? -1.513 5.725 -3.686 1.00 91.75 103 SER A CA 1
ATOM 812 C C . SER A 1 103 ? -0.658 5.860 -2.435 1.00 91.75 103 SER A C 1
ATOM 814 O O . SER A 1 103 ? 0.164 4.989 -2.172 1.00 91.75 103 SER A O 1
ATOM 816 N N . VAL A 1 104 ? -0.912 6.894 -1.628 1.00 91.00 104 VAL A N 1
ATOM 817 C CA . VAL A 1 104 ? -0.180 7.137 -0.377 1.00 91.00 104 VAL A CA 1
ATOM 818 C C . VAL A 1 104 ? -0.380 5.981 0.603 1.00 91.00 104 VAL A C 1
ATOM 820 O O . VAL A 1 104 ? 0.592 5.429 1.106 1.00 91.00 104 VAL A O 1
ATOM 823 N N . ALA A 1 105 ? -1.620 5.524 0.797 1.00 92.62 105 ALA A N 1
ATOM 824 C CA . ALA A 1 105 ? -1.907 4.399 1.683 1.00 92.62 105 ALA A CA 1
ATOM 825 C C . ALA A 1 105 ? -1.198 3.102 1.245 1.00 92.62 105 ALA A C 1
ATOM 827 O O . ALA A 1 105 ? -0.673 2.354 2.073 1.00 92.62 105 ALA A O 1
ATOM 828 N N . ARG A 1 106 ? -1.111 2.851 -0.069 1.00 94.88 106 ARG A N 1
ATOM 829 C CA . ARG A 1 106 ? -0.323 1.731 -0.604 1.00 94.88 106 ARG A CA 1
ATOM 830 C C . ARG A 1 106 ? 1.170 1.903 -0.372 1.00 94.88 106 ARG A C 1
ATOM 832 O O . ARG A 1 106 ? 1.831 0.906 -0.100 1.00 94.88 106 ARG A O 1
ATOM 839 N N . LEU A 1 107 ? 1.700 3.120 -0.459 1.00 95.12 107 LEU A N 1
ATOM 840 C CA . LEU A 1 107 ? 3.104 3.391 -0.156 1.00 95.12 107 LEU A CA 1
ATOM 841 C C . LEU A 1 107 ? 3.423 3.120 1.314 1.00 95.12 107 LEU A C 1
ATOM 843 O O . LEU A 1 107 ? 4.439 2.486 1.577 1.00 95.12 107 LEU A O 1
ATOM 847 N N . CYS A 1 108 ? 2.532 3.471 2.250 1.00 94.31 108 CYS A N 1
ATOM 848 C CA . CYS A 1 108 ? 2.685 3.096 3.661 1.00 94.31 108 CYS A CA 1
ATOM 849 C C . CYS A 1 108 ? 2.800 1.574 3.830 1.00 94.31 108 CYS A C 1
ATOM 851 O O . CYS A 1 108 ? 3.716 1.084 4.489 1.00 94.31 108 CYS A O 1
ATOM 853 N N . TYR A 1 109 ? 1.914 0.810 3.181 1.00 95.38 109 TYR A N 1
ATOM 854 C CA . TYR A 1 109 ? 1.993 -0.653 3.180 1.00 95.38 109 TYR A CA 1
ATOM 855 C C . TYR A 1 109 ? 3.305 -1.171 2.582 1.00 95.38 109 TYR A C 1
ATOM 857 O O . TYR A 1 109 ? 3.955 -2.032 3.175 1.00 95.38 109 TYR A O 1
ATOM 865 N N . CYS A 1 110 ? 3.711 -0.645 1.423 1.00 96.19 110 CYS A N 1
ATOM 866 C CA . CYS A 1 110 ? 4.944 -1.064 0.762 1.00 96.19 110 CYS A CA 1
ATOM 867 C C . CYS A 1 110 ? 6.170 -0.772 1.625 1.00 96.19 110 CYS A C 1
ATOM 869 O O . CYS A 1 110 ? 7.027 -1.639 1.754 1.00 96.19 110 CYS A O 1
ATOM 871 N N . TRP A 1 111 ? 6.219 0.399 2.260 1.00 95.31 111 TRP A N 1
ATOM 872 C CA . TRP A 1 111 ? 7.290 0.775 3.172 1.00 95.31 111 TRP A CA 1
ATOM 873 C C . TRP A 1 111 ? 7.382 -0.178 4.360 1.00 95.31 111 TRP A C 1
ATOM 875 O O . TRP A 1 111 ? 8.427 -0.783 4.573 1.00 95.31 111 TRP A O 1
ATOM 885 N N . ALA A 1 112 ? 6.277 -0.391 5.081 1.00 94.12 112 ALA A N 1
ATOM 886 C CA . ALA A 1 112 ? 6.254 -1.278 6.243 1.00 94.12 112 ALA A CA 1
ATOM 887 C C . ALA A 1 112 ? 6.590 -2.738 5.883 1.00 94.12 112 ALA A C 1
ATOM 889 O O . ALA A 1 112 ? 7.157 -3.471 6.692 1.00 94.12 112 ALA A O 1
ATOM 890 N N . LYS A 1 113 ? 6.249 -3.182 4.665 1.00 93.69 113 LYS A N 1
ATOM 891 C CA . LYS A 1 113 ? 6.626 -4.509 4.158 1.00 93.69 113 LYS A CA 1
ATOM 892 C C . LYS A 1 113 ? 8.095 -4.609 3.776 1.00 93.69 113 LYS A C 1
ATOM 894 O O . LYS A 1 113 ? 8.712 -5.626 4.078 1.00 93.69 113 LYS A O 1
ATOM 899 N N . ALA A 1 114 ? 8.621 -3.596 3.095 1.00 93.88 114 ALA A N 1
ATOM 900 C CA . ALA A 1 114 ? 10.013 -3.556 2.675 1.00 93.88 114 ALA A CA 1
ATOM 901 C C . ALA A 1 114 ? 10.957 -3.418 3.871 1.00 93.88 114 ALA A C 1
ATOM 903 O O . ALA A 1 114 ? 11.972 -4.099 3.943 1.00 93.88 114 ALA A O 1
ATOM 904 N N . ARG A 1 115 ? 10.569 -2.591 4.844 1.00 91.56 115 ARG A N 1
ATOM 905 C CA . ARG A 1 115 ? 11.418 -2.140 5.945 1.00 91.56 115 ARG A CA 1
ATOM 906 C C . ARG A 1 115 ? 10.715 -2.367 7.287 1.00 91.56 115 ARG A C 1
ATOM 908 O O . ARG A 1 115 ? 10.325 -1.407 7.945 1.00 91.56 115 ARG A O 1
ATOM 915 N N . PRO A 1 116 ? 10.550 -3.627 7.732 1.00 87.62 116 PRO A N 1
ATOM 916 C CA . PRO A 1 116 ? 9.750 -3.955 8.917 1.00 87.62 116 PRO A CA 1
ATOM 917 C C . PRO A 1 116 ? 10.304 -3.387 10.231 1.00 87.62 116 PRO A C 1
ATOM 919 O O . PRO A 1 116 ? 9.584 -3.345 11.223 1.00 87.62 116 PRO A O 1
ATOM 922 N N . LEU A 1 117 ? 11.577 -2.978 10.249 1.00 88.38 117 LEU A N 1
ATOM 923 C CA . LEU A 1 117 ? 12.241 -2.380 11.409 1.00 88.38 117 LEU A CA 1
ATOM 924 C C . LEU A 1 117 ? 12.338 -0.852 11.326 1.00 88.38 117 LEU A C 1
ATOM 926 O O . LEU A 1 117 ? 12.854 -0.235 12.253 1.00 88.38 117 LEU A O 1
ATOM 930 N N . MET A 1 118 ? 11.883 -0.241 10.228 1.00 89.50 118 MET A N 1
ATOM 931 C CA . MET A 1 118 ? 11.939 1.207 10.061 1.00 89.50 118 MET A CA 1
ATOM 932 C C . MET A 1 118 ? 10.563 1.837 10.293 1.00 89.50 118 MET A C 1
ATOM 934 O O . MET A 1 118 ? 9.551 1.289 9.845 1.00 89.50 118 MET A O 1
ATOM 938 N N . PRO A 1 119 ? 10.510 3.007 10.950 1.00 89.56 119 PRO A N 1
ATOM 939 C CA . PRO A 1 119 ? 9.280 3.783 11.049 1.00 89.56 119 PRO A CA 1
ATOM 940 C C . PRO A 1 119 ? 8.795 4.223 9.660 1.00 89.56 119 PRO A C 1
ATOM 942 O O . PRO A 1 119 ? 9.579 4.288 8.709 1.00 89.56 119 PRO A O 1
ATOM 945 N N . LEU A 1 120 ? 7.501 4.538 9.536 1.00 90.00 120 LEU A N 1
ATOM 946 C CA . LEU A 1 120 ? 6.975 5.178 8.327 1.00 90.00 120 LEU A CA 1
ATOM 947 C C . LEU A 1 120 ? 7.611 6.575 8.162 1.00 90.00 120 LEU A C 1
ATOM 949 O O . LEU A 1 120 ? 7.751 7.290 9.149 1.00 90.00 120 LEU A O 1
ATOM 953 N N . PRO A 1 121 ? 7.962 7.013 6.945 1.00 90.31 121 PRO A N 1
ATOM 954 C CA . PRO A 1 121 ? 8.410 8.378 6.702 1.00 90.31 121 PRO A CA 1
ATOM 955 C C . PRO A 1 121 ? 7.349 9.382 7.151 1.00 90.31 121 PRO A C 1
ATOM 957 O O . PRO A 1 121 ? 6.155 9.183 6.895 1.00 90.31 121 PRO A O 1
ATOM 960 N N . GLU A 1 122 ? 7.778 10.475 7.782 1.00 87.31 122 GLU A N 1
ATOM 961 C CA . GLU A 1 122 ? 6.869 11.520 8.261 1.00 87.31 122 GLU A CA 1
ATOM 962 C C . GLU A 1 122 ? 6.021 12.094 7.129 1.00 87.31 122 GLU A C 1
ATOM 964 O O . GLU A 1 122 ? 4.830 12.297 7.322 1.00 87.31 122 GLU A O 1
A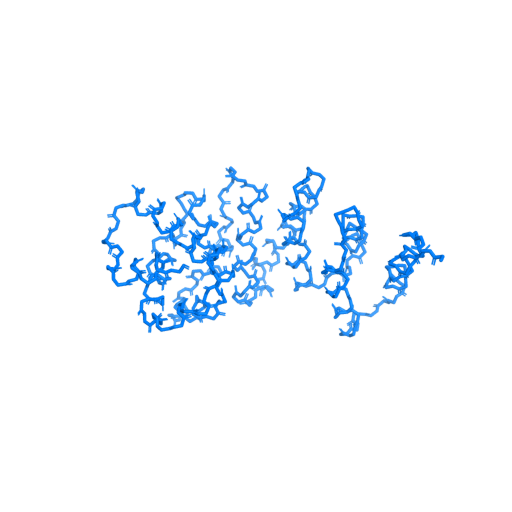TOM 969 N N . CYS A 1 123 ? 6.580 12.258 5.928 1.00 87.31 123 CYS A N 1
ATOM 970 C CA . CYS A 1 123 ? 5.850 12.744 4.758 1.00 87.31 123 CYS A CA 1
ATOM 971 C C . CYS A 1 123 ? 4.718 11.801 4.317 1.00 87.31 123 CYS A C 1
ATOM 973 O O . CYS A 1 123 ? 3.633 12.261 3.962 1.00 87.31 123 CYS A O 1
ATOM 975 N N . LEU A 1 124 ? 4.923 10.479 4.397 1.00 88.25 124 LEU A N 1
ATOM 976 C CA . LEU A 1 124 ? 3.882 9.491 4.117 1.00 88.25 124 LEU A CA 1
ATOM 977 C C . LEU A 1 124 ? 2.817 9.506 5.212 1.00 88.25 124 LEU A C 1
ATOM 979 O O . LEU A 1 124 ? 1.628 9.494 4.893 1.00 88.25 124 LEU A O 1
ATOM 983 N N . SER A 1 125 ? 3.225 9.579 6.486 1.00 84.81 125 SER A N 1
ATOM 984 C CA . SER A 1 125 ? 2.268 9.679 7.591 1.00 84.81 125 SER A CA 1
ATOM 985 C C . SER A 1 125 ? 1.457 10.970 7.504 1.00 84.81 125 SER A C 1
ATOM 987 O O . SER A 1 125 ? 0.234 10.924 7.554 1.00 84.81 125 SER A O 1
ATOM 989 N N . ALA A 1 126 ? 2.104 12.112 7.277 1.00 82.56 126 ALA A N 1
ATOM 990 C CA . ALA A 1 126 ? 1.462 13.408 7.107 1.00 82.56 126 ALA A CA 1
ATOM 991 C C . ALA A 1 126 ? 0.505 13.403 5.913 1.00 82.56 126 ALA A C 1
ATOM 993 O O . ALA A 1 126 ? -0.625 13.841 6.051 1.00 82.56 126 ALA A O 1
ATOM 994 N N . ALA A 1 127 ? 0.878 12.824 4.770 1.00 82.94 127 ALA A N 1
ATOM 995 C CA . ALA A 1 127 ? -0.000 12.759 3.602 1.00 82.94 127 ALA A CA 1
ATOM 996 C C . ALA A 1 127 ? -1.238 11.858 3.800 1.00 82.94 127 ALA A C 1
ATOM 998 O O . ALA A 1 127 ? -2.241 12.016 3.095 1.00 82.94 127 ALA A O 1
ATOM 999 N N . VAL A 1 128 ? -1.203 10.896 4.726 1.00 82.44 128 VAL A N 1
ATOM 1000 C CA . VAL A 1 128 ? -2.400 10.144 5.153 1.00 82.44 128 VAL A CA 1
ATOM 1001 C C . VAL A 1 128 ? -3.181 10.931 6.203 1.00 82.44 128 VAL A C 1
ATOM 1003 O O . VAL A 1 128 ? -4.408 11.006 6.129 1.00 82.44 128 VAL A O 1
ATOM 1006 N N . CYS A 1 129 ? -2.462 11.523 7.152 1.00 75.75 129 CYS A N 1
ATOM 1007 C CA . CYS A 1 129 ? -2.992 12.199 8.323 1.00 75.75 129 CYS A CA 1
ATOM 1008 C C . CYS A 1 129 ? -3.324 13.677 8.089 1.00 75.75 129 CYS A C 1
ATOM 1010 O O . CYS A 1 129 ? -3.701 14.322 9.057 1.00 75.75 129 CYS A O 1
ATOM 1012 N N . ASP A 1 130 ? -3.179 14.241 6.892 1.00 68.62 130 ASP A N 1
ATOM 1013 C CA . ASP A 1 130 ? -3.309 15.686 6.696 1.00 68.62 130 ASP A CA 1
ATOM 1014 C C . ASP A 1 130 ? -4.707 16.172 7.117 1.00 68.62 130 ASP A C 1
ATOM 1016 O O . ASP A 1 130 ? -5.724 15.861 6.490 1.00 68.62 130 ASP A O 1
ATOM 1020 N N . ASP A 1 131 ? -4.733 16.880 8.247 1.00 57.66 131 ASP A N 1
ATOM 1021 C CA . ASP A 1 131 ? -5.928 17.349 8.952 1.00 57.66 131 ASP A CA 1
ATOM 1022 C C . ASP A 1 131 ? -6.242 18.805 8.622 1.00 57.66 131 ASP A C 1
ATOM 1024 O O . ASP A 1 131 ? -7.231 19.331 9.129 1.00 57.66 131 ASP A O 1
ATOM 1028 N N . GLN A 1 132 ? -5.439 19.462 7.771 1.00 54.38 132 GLN A N 1
ATOM 1029 C CA . GLN A 1 132 ? -5.505 20.911 7.541 1.00 54.38 132 GLN A CA 1
ATOM 1030 C C . GLN A 1 132 ? -6.890 21.422 7.097 1.00 54.38 132 GLN A C 1
ATOM 1032 O O . GLN A 1 132 ? -7.129 22.628 7.115 1.00 54.38 132 GLN A O 1
ATOM 1037 N N . LYS A 1 133 ? -7.821 20.532 6.719 1.00 50.66 133 LYS A N 1
ATOM 1038 C CA . LYS A 1 133 ? -9.213 20.861 6.360 1.00 50.66 133 LYS A CA 1
ATOM 1039 C C . LYS A 1 133 ? -10.275 19.888 6.905 1.00 50.66 133 LYS A C 1
ATOM 1041 O O . LYS A 1 133 ? -11.392 19.875 6.394 1.00 50.66 133 LYS A O 1
ATOM 1046 N N . GLY A 1 134 ? -9.948 19.023 7.873 1.00 57.59 134 GLY A N 1
ATOM 1047 C CA . GLY A 1 134 ? -10.844 17.924 8.285 1.00 57.59 134 GLY A CA 1
ATOM 1048 C C . GLY A 1 134 ? -11.038 16.847 7.201 1.00 57.59 134 GLY A C 1
ATOM 1049 O O . GLY A 1 134 ? -11.967 16.040 7.247 1.00 57.59 134 GLY A O 1
ATOM 1050 N N . ASP A 1 135 ? -10.156 16.821 6.198 1.00 67.88 135 ASP A N 1
ATOM 1051 C CA . ASP A 1 135 ? -10.229 15.892 5.070 1.00 67.88 135 ASP A CA 1
ATOM 1052 C C . ASP A 1 135 ? -9.706 14.486 5.421 1.00 67.88 135 ASP A C 1
ATOM 1054 O O . ASP A 1 135 ? -9.885 13.564 4.623 1.00 67.88 135 ASP A O 1
ATOM 1058 N N . ARG A 1 136 ? -9.116 14.268 6.606 1.00 73.44 136 ARG A N 1
ATOM 1059 C CA . ARG A 1 136 ? -8.585 12.959 7.032 1.00 73.44 136 ARG A CA 1
ATOM 1060 C C . ARG A 1 136 ? -9.649 11.855 6.974 1.00 73.44 136 ARG A C 1
ATOM 1062 O O . ARG A 1 136 ? -9.429 10.831 6.324 1.00 73.44 136 ARG A O 1
ATOM 1069 N N . CYS A 1 137 ? -10.833 12.093 7.547 1.00 71.69 137 CYS A N 1
ATOM 1070 C CA . CYS A 1 137 ? -11.968 11.161 7.467 1.00 71.69 137 CYS A CA 1
ATOM 1071 C C . CYS A 1 137 ? -12.382 10.883 6.020 1.00 71.69 137 CYS A C 1
ATOM 1073 O O . CYS A 1 137 ? -12.625 9.737 5.646 1.00 71.69 137 CYS A O 1
ATOM 1075 N N . ARG A 1 138 ? -12.373 11.910 5.161 1.00 76.31 138 ARG A N 1
ATOM 1076 C CA . ARG A 1 138 ? -12.677 11.757 3.731 1.00 76.31 138 ARG A CA 1
ATOM 1077 C C . ARG A 1 138 ? -11.608 10.965 2.986 1.00 76.31 138 ARG A C 1
ATOM 1079 O O . ARG A 1 138 ? -11.945 10.240 2.056 1.00 76.31 138 ARG A O 1
ATOM 1086 N N . ARG A 1 139 ? -10.326 11.091 3.343 1.00 82.88 139 ARG A N 1
ATOM 1087 C CA . ARG A 1 139 ? -9.234 10.334 2.707 1.00 82.88 139 ARG A CA 1
ATOM 1088 C C . ARG A 1 139 ? -9.331 8.850 3.046 1.00 82.88 139 ARG A C 1
ATOM 1090 O O . ARG A 1 139 ? -9.249 8.042 2.123 1.00 82.88 139 ARG A O 1
ATOM 1097 N N . ILE A 1 140 ? -9.562 8.509 4.318 1.00 86.25 140 ILE A N 1
ATOM 1098 C CA . ILE A 1 140 ? -9.768 7.120 4.763 1.00 86.25 140 ILE A CA 1
ATOM 1099 C C . ILE A 1 140 ? -11.054 6.542 4.162 1.00 86.25 140 ILE A C 1
ATOM 1101 O O . ILE A 1 140 ? -11.007 5.455 3.594 1.00 86.25 140 ILE A O 1
ATOM 1105 N N . GLY A 1 141 ? -12.154 7.301 4.156 1.00 84.00 141 GLY A N 1
ATOM 1106 C CA . GLY A 1 141 ? -13.419 6.862 3.556 1.00 84.00 141 GLY A CA 1
ATOM 1107 C C . GLY A 1 141 ? -13.396 6.684 2.031 1.00 84.00 141 GLY A C 1
ATOM 1108 O O . GLY A 1 141 ? -14.324 6.129 1.456 1.00 84.00 141 GLY A O 1
ATOM 1109 N N . ARG A 1 142 ? -12.335 7.136 1.347 1.00 86.81 142 ARG A N 1
ATOM 1110 C CA . ARG A 1 142 ? -12.103 6.899 -0.093 1.00 86.81 142 ARG A CA 1
ATOM 1111 C C . ARG A 1 142 ? -11.229 5.672 -0.363 1.00 86.81 142 ARG A C 1
ATOM 1113 O O . ARG A 1 142 ? -10.926 5.380 -1.528 1.00 86.81 142 ARG A O 1
ATOM 1120 N N . LEU A 1 143 ? -10.748 4.995 0.679 1.00 91.81 143 LEU A N 1
ATOM 1121 C CA . LEU A 1 143 ? -9.969 3.772 0.538 1.00 91.81 143 LEU A CA 1
ATOM 1122 C C . LEU A 1 143 ? -10.904 2.594 0.260 1.00 91.81 143 LEU A C 1
ATOM 1124 O O . LEU A 1 143 ? -12.006 2.522 0.782 1.00 91.81 143 LEU A O 1
ATOM 1128 N N . ASN A 1 144 ? -10.454 1.656 -0.573 1.00 92.88 144 ASN A N 1
ATOM 1129 C CA . ASN A 1 144 ? -11.152 0.379 -0.691 1.00 92.88 144 ASN A CA 1
ATOM 1130 C C . ASN A 1 144 ? -10.662 -0.542 0.429 1.00 92.88 144 ASN A C 1
ATOM 1132 O O . ASN A 1 144 ? -9.605 -0.291 1.014 1.00 92.88 144 ASN A O 1
ATOM 1136 N N . SER A 1 145 ? -11.397 -1.619 0.686 1.00 92.81 145 SER A N 1
ATOM 1137 C CA . SER A 1 145 ? -11.109 -2.562 1.771 1.00 92.81 145 SER A CA 1
ATOM 1138 C C . SER A 1 145 ? -9.665 -3.070 1.767 1.00 92.81 145 SER A C 1
ATOM 1140 O O . SER A 1 145 ? -9.007 -3.040 2.801 1.00 92.81 145 SER A O 1
ATOM 1142 N N . GLY A 1 146 ? -9.126 -3.449 0.605 1.00 93.56 146 GLY A N 1
ATOM 1143 C CA . GLY A 1 146 ? -7.748 -3.932 0.481 1.00 93.56 146 GLY A CA 1
ATOM 1144 C C . GLY A 1 146 ? -6.693 -2.877 0.816 1.00 93.56 146 GLY A C 1
ATOM 1145 O O . GLY A 1 146 ? -5.728 -3.157 1.529 1.00 93.56 146 GLY A O 1
ATOM 1146 N N . THR A 1 147 ? -6.867 -1.647 0.330 1.00 95.06 147 THR A N 1
ATOM 1147 C CA . THR A 1 147 ? -5.946 -0.549 0.643 1.00 95.06 147 THR A CA 1
ATOM 1148 C C . THR A 1 147 ? -6.081 -0.104 2.101 1.00 95.06 147 THR A C 1
ATOM 1150 O O . THR A 1 147 ? -5.063 0.170 2.733 1.00 95.06 147 THR A O 1
ATOM 1153 N N . LEU A 1 148 ? -7.298 -0.069 2.655 1.00 95.31 148 LEU A N 1
ATOM 1154 C CA . LEU A 1 148 ? -7.536 0.243 4.066 1.00 95.31 148 LEU A CA 1
ATOM 1155 C C . LEU A 1 148 ? -6.902 -0.812 4.979 1.00 95.31 148 LEU A C 1
ATOM 1157 O O . LEU A 1 148 ? -6.146 -0.463 5.882 1.00 95.31 148 LEU A O 1
ATOM 1161 N N . ALA A 1 149 ? -7.130 -2.096 4.700 1.00 95.81 149 ALA A N 1
ATOM 1162 C CA . ALA A 1 149 ? -6.508 -3.203 5.418 1.00 95.81 149 ALA A CA 1
ATOM 1163 C C . ALA A 1 149 ? -4.975 -3.108 5.373 1.00 95.81 149 ALA A C 1
ATOM 1165 O O . ALA A 1 149 ? -4.309 -3.248 6.397 1.00 95.81 149 ALA A O 1
ATOM 1166 N N . GLY A 1 150 ? -4.407 -2.809 4.199 1.00 95.94 150 GLY A N 1
ATOM 1167 C CA . GLY A 1 150 ? -2.969 -2.596 4.035 1.00 95.94 150 GLY A CA 1
ATOM 1168 C C . GLY A 1 150 ? -2.433 -1.411 4.845 1.00 95.94 150 GLY A C 1
ATOM 1169 O O . GLY A 1 150 ? -1.381 -1.536 5.472 1.00 95.94 150 GLY A O 1
ATOM 1170 N N . LEU A 1 151 ? -3.158 -0.288 4.870 1.00 95.25 151 LEU A N 1
ATOM 1171 C CA . LEU A 1 151 ? -2.805 0.894 5.657 1.00 95.25 151 LEU A CA 1
ATOM 1172 C C . LEU A 1 151 ? -2.816 0.590 7.159 1.00 95.25 151 LEU A C 1
ATOM 1174 O O . LEU A 1 151 ? -1.827 0.853 7.841 1.00 95.25 151 LEU A O 1
ATOM 1178 N N . LEU A 1 152 ? -3.900 -0.003 7.666 1.00 94.81 152 LEU A N 1
ATOM 1179 C CA . LEU A 1 152 ? -4.022 -0.359 9.081 1.00 94.81 152 LEU A CA 1
ATOM 1180 C C . LEU A 1 152 ? -2.971 -1.388 9.491 1.00 94.81 152 LEU A C 1
ATOM 1182 O O . LEU A 1 152 ? -2.378 -1.262 10.557 1.00 94.81 152 LEU A O 1
ATOM 1186 N N . TRP A 1 153 ? -2.681 -2.367 8.630 1.00 95.19 153 TRP A N 1
ATOM 1187 C CA . TRP A 1 153 ? -1.592 -3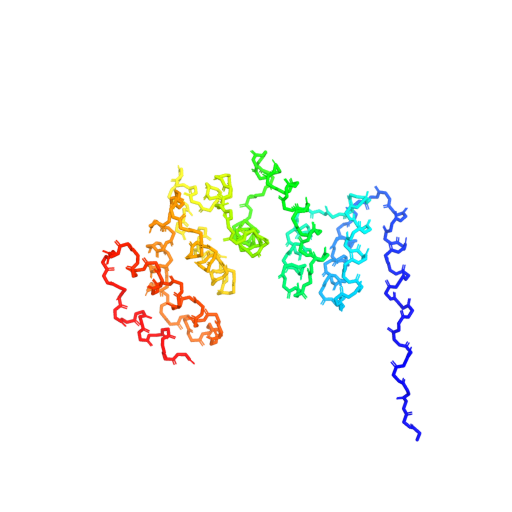.312 8.862 1.00 95.19 153 TRP A CA 1
ATOM 1188 C C . TRP A 1 153 ? -0.238 -2.606 8.967 1.00 95.19 153 TRP A C 1
ATOM 1190 O O . TRP A 1 153 ? 0.540 -2.922 9.866 1.00 95.19 153 TRP A O 1
ATOM 1200 N N . ALA A 1 154 ? 0.039 -1.646 8.077 1.00 94.31 154 ALA A N 1
ATOM 1201 C CA . ALA A 1 154 ? 1.283 -0.882 8.090 1.00 94.31 154 ALA A CA 1
ATOM 1202 C C . ALA A 1 154 ? 1.440 -0.125 9.409 1.00 94.31 154 ALA A C 1
ATOM 1204 O O . ALA A 1 154 ? 2.437 -0.312 10.102 1.00 94.31 154 ALA A O 1
ATOM 1205 N N . TYR A 1 155 ? 0.411 0.632 9.799 1.00 92.31 155 TYR A N 1
ATOM 1206 C CA . TYR A 1 155 ? 0.395 1.358 11.064 1.00 92.31 155 TYR A CA 1
ATOM 1207 C C . TYR A 1 155 ? 0.521 0.393 12.251 1.00 92.31 155 TYR A C 1
ATOM 1209 O O . TYR A 1 155 ? 1.379 0.596 13.100 1.00 92.31 155 TYR A O 1
ATOM 1217 N N . ALA A 1 156 ? -0.232 -0.709 12.301 1.00 91.69 156 ALA A N 1
ATOM 1218 C CA . ALA A 1 156 ? -0.131 -1.695 13.385 1.00 91.69 156 ALA A CA 1
ATOM 1219 C C . ALA A 1 156 ? 1.275 -2.305 13.529 1.00 91.69 156 ALA A C 1
ATOM 1221 O O . ALA A 1 156 ? 1.675 -2.672 14.633 1.00 91.69 156 ALA A O 1
ATOM 1222 N N . LYS A 1 157 ? 2.026 -2.436 12.426 1.00 90.38 157 LYS A N 1
ATOM 1223 C CA . LYS A 1 157 ? 3.397 -2.965 12.430 1.00 90.38 157 LYS A CA 1
ATOM 1224 C C . LYS A 1 157 ? 4.453 -1.931 12.793 1.00 90.38 157 LYS A C 1
ATOM 1226 O O . LYS A 1 157 ? 5.453 -2.304 13.399 1.00 90.38 157 LYS A O 1
ATOM 1231 N N . THR A 1 158 ? 4.243 -0.664 12.455 1.00 85.69 158 THR A N 1
ATOM 1232 C CA . THR A 1 158 ? 5.172 0.421 12.778 1.00 85.69 158 THR A CA 1
ATOM 1233 C C . THR A 1 158 ? 4.704 1.138 14.043 1.00 85.69 158 THR A C 1
ATOM 1235 O O . THR A 1 158 ? 3.834 2.009 13.998 1.00 85.69 158 THR A O 1
ATOM 1238 N N . ALA A 1 159 ? 5.247 0.743 15.194 1.00 70.69 159 ALA A N 1
ATOM 1239 C CA . ALA A 1 159 ? 4.891 1.350 16.472 1.00 70.69 159 ALA A CA 1
ATOM 1240 C C . ALA A 1 159 ? 5.367 2.815 16.565 1.00 70.69 159 ALA A C 1
ATOM 1242 O O . ALA A 1 159 ? 6.379 3.183 15.981 1.00 70.69 159 ALA A O 1
ATOM 1243 N N . GLN A 1 160 ? 4.655 3.619 17.365 1.00 70.06 160 GLN A N 1
ATOM 1244 C CA . GLN A 1 160 ? 5.056 4.977 17.779 1.00 70.06 160 GLN A CA 1
ATOM 1245 C C . GLN A 1 160 ? 5.132 6.038 16.663 1.00 70.06 160 GLN A C 1
ATOM 1247 O O . GLN A 1 160 ? 5.860 7.018 16.786 1.00 70.06 160 GLN A O 1
ATOM 1252 N N . MET A 1 161 ? 4.331 5.895 15.606 1.00 73.25 161 MET A N 1
ATOM 1253 C CA . MET A 1 161 ? 4.244 6.912 14.553 1.00 73.25 161 MET A CA 1
ATOM 1254 C C . MET A 1 161 ? 3.323 8.084 14.941 1.00 73.25 161 MET A C 1
ATOM 1256 O O . MET A 1 161 ? 2.284 7.857 15.569 1.00 73.25 161 MET A O 1
ATOM 1260 N N . PRO A 1 162 ? 3.611 9.326 14.511 1.00 70.50 162 PRO A N 1
ATOM 1261 C CA . PRO A 1 162 ? 2.640 10.414 14.567 1.00 70.50 162 PRO A CA 1
ATOM 1262 C C . PRO A 1 162 ? 1.365 10.047 13.799 1.00 70.50 162 PRO A C 1
ATOM 1264 O O . PRO A 1 162 ? 1.432 9.454 12.720 1.00 70.50 162 PRO A O 1
ATOM 1267 N N . GLY A 1 163 ? 0.202 10.391 14.356 1.00 76.81 163 GLY A N 1
ATOM 1268 C CA . GLY A 1 163 ? -1.104 10.134 13.740 1.00 76.81 163 GLY A CA 1
ATOM 1269 C C . GLY A 1 163 ? -1.638 8.706 13.896 1.00 76.81 163 GLY A C 1
ATOM 1270 O O . GLY A 1 163 ? -2.720 8.423 13.390 1.00 76.81 163 GLY A O 1
ATOM 1271 N N . HIS A 1 164 ? -0.932 7.822 14.615 1.00 83.75 164 HIS A N 1
ATOM 1272 C CA . HIS A 1 164 ? -1.354 6.433 14.857 1.00 83.75 164 HIS A CA 1
ATOM 1273 C C . HIS A 1 164 ? -2.772 6.352 15.422 1.00 83.75 164 HIS A C 1
ATOM 1275 O O . HIS A 1 164 ? -3.645 5.738 14.808 1.00 83.75 164 HIS A O 1
ATOM 1281 N N . ASP A 1 165 ? -3.017 7.072 16.516 1.00 84.69 165 ASP A N 1
ATOM 1282 C CA . ASP A 1 165 ? -4.302 7.037 17.205 1.00 84.69 165 ASP A CA 1
ATOM 1283 C C . ASP A 1 165 ? -5.431 7.582 16.332 1.00 84.69 165 ASP A C 1
ATOM 1285 O O . ASP A 1 165 ? -6.520 7.008 16.275 1.00 84.69 165 ASP A O 1
ATOM 1289 N N . SER A 1 166 ? -5.153 8.643 15.571 1.00 85.00 166 SER A N 1
ATOM 1290 C CA . SER A 1 166 ? -6.151 9.199 14.669 1.00 85.00 166 SER A CA 1
ATOM 1291 C C . SER A 1 166 ? -6.469 8.275 13.500 1.00 85.00 166 SER A C 1
ATOM 1293 O O . SER A 1 166 ? -7.639 8.176 13.144 1.00 85.00 166 SER A O 1
ATOM 1295 N N . VAL A 1 167 ? -5.481 7.613 12.892 1.00 89.19 167 VAL A N 1
ATOM 1296 C CA . VAL A 1 167 ? -5.736 6.704 11.764 1.00 89.19 167 VAL A CA 1
ATOM 1297 C C . VAL A 1 167 ? -6.634 5.554 12.204 1.00 89.19 167 VAL A C 1
ATOM 1299 O O . VAL A 1 167 ? -7.611 5.253 11.519 1.00 89.19 167 VAL A O 1
ATOM 1302 N N . PHE A 1 168 ? -6.356 4.954 13.364 1.00 89.88 168 PHE A N 1
ATOM 1303 C CA . PHE A 1 168 ? -7.184 3.875 13.897 1.00 89.88 168 PHE A CA 1
ATOM 1304 C C . PHE A 1 168 ? -8.566 4.352 14.343 1.00 89.88 168 PHE A C 1
ATOM 1306 O O . PHE A 1 168 ? -9.550 3.686 14.030 1.00 89.88 168 PHE A O 1
ATOM 1313 N N . SER A 1 169 ? -8.662 5.505 15.010 1.00 87.06 169 SER A N 1
ATOM 1314 C CA . SER A 1 169 ? -9.947 6.083 15.421 1.00 87.06 169 SER A CA 1
ATOM 1315 C C . SER A 1 169 ? -10.834 6.406 14.216 1.00 87.06 169 SER A C 1
ATOM 1317 O O . SER A 1 169 ? -11.977 5.962 14.151 1.00 87.06 169 SER A O 1
ATOM 1319 N N . VAL A 1 170 ? -10.292 7.096 13.210 1.00 89.00 170 VAL A N 1
ATOM 1320 C CA . VAL A 1 170 ? -11.036 7.475 12.003 1.00 89.00 170 VAL A CA 1
ATOM 1321 C C . VAL A 1 170 ? -11.428 6.250 11.182 1.00 89.00 170 VAL A C 1
ATOM 1323 O O . VAL A 1 170 ? -12.534 6.202 10.650 1.00 89.00 170 VAL A O 1
ATOM 1326 N N . ALA A 1 171 ? -10.554 5.246 11.079 1.00 91.00 171 ALA A N 1
ATOM 1327 C CA . ALA A 1 171 ? -10.897 4.002 10.401 1.00 91.00 171 ALA A CA 1
ATOM 1328 C C . ALA A 1 171 ? -11.996 3.231 11.142 1.00 91.00 171 ALA A C 1
ATOM 1330 O O . ALA A 1 171 ? -12.928 2.760 10.498 1.00 91.00 171 ALA A O 1
ATOM 1331 N N . ALA A 1 172 ? -11.921 3.130 12.472 1.00 90.19 172 ALA A N 1
ATOM 1332 C CA . ALA A 1 172 ? -12.954 2.481 13.275 1.00 90.19 172 ALA A CA 1
ATOM 1333 C C . ALA A 1 172 ? -14.302 3.205 13.150 1.00 90.19 172 ALA A C 1
ATOM 1335 O O . ALA A 1 172 ? -15.320 2.551 12.927 1.00 90.19 172 ALA A O 1
ATOM 1336 N N . GLN A 1 173 ? -14.303 4.541 13.205 1.00 88.88 173 GLN A N 1
ATOM 1337 C CA . GLN A 1 173 ? -15.505 5.344 12.988 1.00 88.88 173 GLN A CA 1
ATOM 1338 C C . GLN A 1 173 ? -16.076 5.110 11.587 1.00 88.88 173 GLN A C 1
ATOM 1340 O O . GLN A 1 173 ? -17.237 4.747 11.451 1.00 88.88 173 GLN A O 1
ATOM 1345 N N . HIS A 1 174 ? -15.246 5.222 10.546 1.00 89.81 174 HIS A N 1
ATOM 1346 C CA . HIS A 1 174 ? -15.683 5.020 9.167 1.00 89.81 174 HIS A CA 1
ATOM 1347 C C . HIS A 1 174 ? -16.291 3.628 8.943 1.00 89.81 174 HIS A C 1
ATOM 1349 O O . HIS A 1 174 ? -17.331 3.516 8.298 1.00 89.81 174 HIS A O 1
ATOM 1355 N N . LEU A 1 175 ? -15.673 2.574 9.483 1.00 90.69 175 LEU A N 1
ATOM 1356 C CA . LEU A 1 175 ? -16.198 1.212 9.376 1.00 90.69 175 LEU A CA 1
ATOM 1357 C C . LEU A 1 175 ? -17.507 1.041 10.165 1.00 90.69 175 LEU A C 1
ATOM 1359 O O . LEU A 1 175 ? -18.404 0.352 9.690 1.00 90.69 175 LEU A O 1
ATOM 1363 N N . SER A 1 176 ? -17.636 1.690 11.326 1.00 89.88 176 SER A N 1
ATOM 1364 C CA . SER A 1 176 ? -18.863 1.670 12.141 1.00 89.88 176 SER A CA 1
ATOM 1365 C C . SER A 1 176 ? -20.016 2.422 11.471 1.00 89.88 176 SER A C 1
ATOM 1367 O O . SER A 1 176 ? -21.155 1.971 11.494 1.00 89.88 176 SER A O 1
ATOM 1369 N N . ASP A 1 177 ? -19.729 3.531 10.793 1.00 89.56 177 ASP A N 1
ATOM 1370 C CA . ASP A 1 177 ? -20.740 4.278 10.037 1.00 89.56 177 ASP A CA 1
ATOM 1371 C C . ASP A 1 177 ? -21.202 3.521 8.782 1.00 89.56 177 ASP A C 1
ATOM 1373 O O . ASP A 1 177 ? -22.243 3.831 8.207 1.00 89.56 177 ASP A O 1
ATOM 1377 N N . ASN A 1 178 ? -20.422 2.530 8.339 1.00 87.94 178 ASN A N 1
ATOM 1378 C CA . ASN A 1 178 ? -20.651 1.786 7.105 1.00 87.94 178 ASN A CA 1
ATOM 1379 C C . ASN A 1 178 ? -20.736 0.269 7.347 1.00 87.94 178 ASN A C 1
ATOM 1381 O O . ASN A 1 178 ? -20.378 -0.505 6.457 1.00 87.94 178 ASN A O 1
ATOM 1385 N N . LEU A 1 179 ? -21.246 -0.167 8.510 1.00 86.94 179 LEU A N 1
ATOM 1386 C CA . LEU A 1 179 ? -21.400 -1.592 8.850 1.00 86.94 179 LEU A CA 1
ATOM 1387 C C . LEU A 1 179 ? -22.059 -2.430 7.740 1.00 86.94 179 LEU A C 1
ATOM 1389 O O . LEU A 1 179 ? -21.517 -3.493 7.441 1.00 86.94 179 LEU A O 1
ATOM 1393 N N . PRO A 1 180 ? -23.139 -1.979 7.061 1.00 86.06 180 PRO A N 1
ATOM 1394 C CA . PRO A 1 180 ? -23.758 -2.780 6.002 1.00 86.06 180 PRO A CA 1
ATOM 1395 C C . PRO A 1 180 ? -22.810 -3.084 4.833 1.00 86.06 180 PRO A C 1
ATOM 1397 O O . PRO A 1 180 ? -22.880 -4.146 4.230 1.00 86.06 180 PRO A O 1
ATOM 1400 N N . SER A 1 181 ? -21.872 -2.178 4.535 1.00 84.31 181 SER A N 1
ATOM 1401 C CA . SER A 1 181 ? -20.890 -2.363 3.456 1.00 84.31 181 SER A CA 1
ATOM 1402 C C . SER A 1 181 ? -19.795 -3.380 3.794 1.00 84.31 181 SER A C 1
ATOM 1404 O O . SER A 1 181 ? -19.036 -3.796 2.916 1.00 84.31 181 SER A O 1
ATOM 1406 N N . LEU A 1 182 ? -19.698 -3.805 5.060 1.00 85.81 182 LEU A N 1
ATOM 1407 C CA . LEU A 1 182 ? -18.738 -4.825 5.472 1.00 85.81 182 LEU A CA 1
ATOM 1408 C C . LEU A 1 182 ? -19.082 -6.202 4.895 1.00 85.81 182 LEU A C 1
ATOM 1410 O O . LEU A 1 182 ? -18.180 -7.027 4.750 1.00 85.81 182 LEU A O 1
ATOM 1414 N N . GLU A 1 183 ? -20.333 -6.435 4.485 1.00 85.19 183 GLU A N 1
ATOM 1415 C CA . GLU A 1 183 ? -20.741 -7.666 3.796 1.00 85.19 183 GLU A CA 1
ATOM 1416 C C . GLU A 1 183 ? -20.026 -7.877 2.452 1.00 85.19 183 GLU A C 1
ATOM 1418 O O . GLU A 1 183 ? -19.862 -9.015 2.009 1.00 85.19 183 GLU A O 1
ATOM 1423 N N . ASP A 1 184 ? -19.519 -6.807 1.839 1.00 86.62 184 ASP A N 1
ATOM 1424 C CA . ASP A 1 184 ? -18.760 -6.864 0.587 1.00 86.62 184 ASP A CA 1
ATOM 1425 C C . ASP A 1 184 ? -17.241 -6.917 0.816 1.00 86.62 184 ASP A C 1
ATOM 1427 O O . ASP A 1 184 ? -16.454 -7.116 -0.116 1.00 86.62 184 ASP A O 1
ATOM 1431 N N . VAL A 1 185 ? -16.788 -6.753 2.063 1.00 89.88 185 VAL A N 1
ATOM 1432 C CA . VAL A 1 185 ? -15.367 -6.839 2.403 1.00 89.88 185 VAL A CA 1
ATOM 1433 C C . VAL A 1 185 ? -14.941 -8.305 2.348 1.00 89.88 185 VAL A C 1
ATOM 1435 O O . VAL A 1 185 ? -15.527 -9.135 3.053 1.00 89.88 185 VAL A O 1
ATOM 1438 N N . PRO A 1 186 ? -13.920 -8.672 1.553 1.00 93.38 186 PRO A N 1
ATOM 1439 C CA . PRO A 1 186 ? -13.490 -10.059 1.516 1.00 93.38 186 PRO A CA 1
ATOM 1440 C C . PRO A 1 186 ? -12.887 -10.481 2.865 1.00 93.38 186 PRO A C 1
ATOM 1442 O O . PRO A 1 186 ? -12.256 -9.686 3.565 1.00 93.38 186 PRO A O 1
ATOM 1445 N N . VAL A 1 187 ? -13.075 -11.756 3.223 1.00 92.69 187 VAL A N 1
ATOM 1446 C CA . VAL A 1 187 ? -12.720 -12.330 4.541 1.00 92.69 187 VAL A CA 1
ATOM 1447 C C . VAL A 1 187 ? -11.268 -12.045 4.927 1.00 92.69 187 VAL A C 1
ATOM 1449 O O . VAL A 1 187 ? -10.954 -11.731 6.074 1.00 92.69 187 VAL A O 1
ATOM 1452 N N . ARG A 1 188 ? -10.358 -12.100 3.949 1.00 93.62 188 ARG A N 1
ATOM 1453 C CA . ARG A 1 188 ? -8.938 -11.814 4.165 1.00 93.62 188 ARG A CA 1
ATOM 1454 C C . ARG A 1 188 ? -8.715 -10.378 4.640 1.00 93.62 188 ARG A C 1
ATOM 1456 O O . ARG A 1 188 ? -7.965 -10.162 5.588 1.00 93.62 188 ARG A O 1
ATOM 1463 N N . GLU A 1 189 ? -9.327 -9.404 3.979 1.00 95.19 189 GLU A N 1
ATOM 1464 C CA . GLU A 1 189 ? -9.224 -7.990 4.324 1.00 95.19 189 GLU A CA 1
ATOM 1465 C C .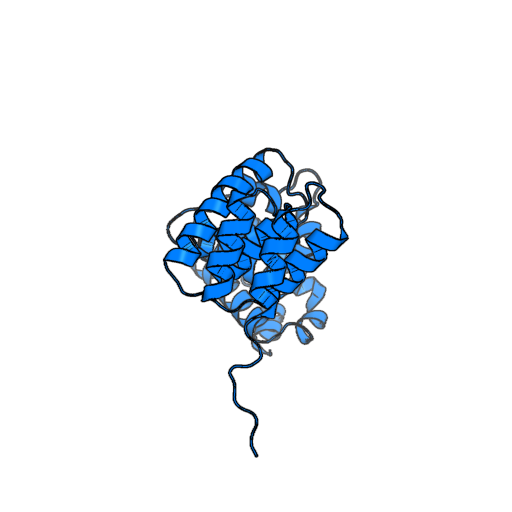 GLU A 1 189 ? -9.878 -7.710 5.681 1.00 95.19 189 GLU A C 1
ATOM 1467 O O . GLU A 1 189 ? -9.261 -7.034 6.503 1.00 95.19 189 GLU A O 1
ATOM 1472 N N . ALA A 1 190 ? -11.050 -8.292 5.956 1.00 93.88 190 ALA A N 1
ATOM 1473 C CA . ALA A 1 190 ? -11.712 -8.193 7.259 1.00 93.88 190 ALA A CA 1
ATOM 1474 C C . ALA A 1 190 ? -10.818 -8.727 8.392 1.00 93.88 190 ALA A C 1
ATOM 1476 O O . ALA A 1 190 ? -10.590 -8.032 9.383 1.00 93.88 190 ALA A O 1
ATOM 1477 N N . GLY A 1 191 ? -10.213 -9.904 8.204 1.00 94.31 191 GLY A N 1
ATOM 1478 C CA . GLY A 1 191 ? -9.280 -10.487 9.169 1.00 94.31 191 GLY A CA 1
ATOM 1479 C C . GLY A 1 191 ? -8.030 -9.630 9.400 1.00 94.31 191 GLY A C 1
ATOM 1480 O O . GLY A 1 191 ? -7.570 -9.497 10.535 1.00 94.31 191 GLY A O 1
ATOM 1481 N N . VAL A 1 192 ? -7.487 -8.995 8.353 1.00 96.06 192 VAL A N 1
ATOM 1482 C CA . VAL A 1 192 ? -6.346 -8.070 8.487 1.00 96.06 192 VAL A CA 1
ATOM 1483 C C . VAL A 1 192 ? -6.739 -6.802 9.244 1.00 96.06 192 VAL A C 1
ATOM 1485 O O . VAL A 1 192 ? -5.976 -6.363 10.105 1.00 96.06 192 VAL A O 1
ATOM 1488 N N . ILE A 1 193 ? -7.911 -6.229 8.954 1.00 95.31 193 ILE A N 1
ATOM 1489 C CA . ILE A 1 193 ? -8.446 -5.063 9.669 1.00 95.31 193 ILE A CA 1
ATOM 1490 C C . ILE A 1 193 ? -8.625 -5.408 11.150 1.00 95.31 193 ILE A C 1
ATOM 1492 O O . ILE A 1 193 ? -8.097 -4.700 12.006 1.00 95.31 193 ILE A O 1
ATOM 1496 N N . LEU A 1 194 ? -9.277 -6.534 11.452 1.00 93.38 194 LEU A N 1
ATOM 1497 C CA . LEU A 1 194 ? -9.505 -6.998 12.818 1.00 93.38 194 LEU A CA 1
ATOM 1498 C C . LEU A 1 194 ? -8.188 -7.219 13.574 1.00 93.38 194 LEU A C 1
ATOM 1500 O O . LEU A 1 194 ? -8.027 -6.742 14.697 1.00 93.38 194 LEU A O 1
ATOM 1504 N N . TRP A 1 195 ? -7.214 -7.883 12.945 1.00 94.31 195 TRP A N 1
ATOM 1505 C CA . TRP A 1 195 ? -5.887 -8.084 13.526 1.00 94.31 195 TRP A CA 1
ATOM 1506 C C . TRP A 1 195 ? -5.165 -6.757 13.798 1.00 94.31 195 TRP A C 1
ATOM 1508 O O . TRP A 1 195 ? -4.550 -6.594 14.857 1.00 94.31 195 TRP A O 1
ATOM 1518 N N . ALA A 1 196 ? -5.229 -5.805 12.864 1.00 93.88 196 ALA A N 1
ATOM 1519 C CA . ALA A 1 196 ? -4.572 -4.510 13.001 1.00 93.88 196 ALA A CA 1
ATOM 1520 C C . ALA A 1 196 ? -5.183 -3.689 14.145 1.00 93.88 196 ALA A C 1
ATOM 1522 O O . ALA A 1 196 ? -4.441 -3.155 14.971 1.00 93.88 196 ALA A O 1
ATOM 1523 N N . LEU A 1 197 ? -6.518 -3.660 14.236 1.00 91.00 197 LEU A N 1
ATOM 1524 C CA . LEU A 1 197 ? -7.252 -3.040 15.340 1.00 91.00 197 LEU A CA 1
ATOM 1525 C C . LEU A 1 197 ? -6.854 -3.693 16.671 1.00 91.00 197 LEU A C 1
ATOM 1527 O O . LEU A 1 197 ? -6.333 -3.023 17.556 1.00 91.00 197 LEU A O 1
ATOM 1531 N N . ALA A 1 198 ? -6.971 -5.015 16.798 1.00 89.25 198 ALA A N 1
ATOM 1532 C CA . ALA A 1 198 ? -6.603 -5.716 18.029 1.00 89.25 198 ALA A CA 1
ATOM 1533 C C . ALA A 1 198 ? -5.145 -5.447 18.458 1.00 89.25 198 ALA A C 1
ATOM 1535 O O . ALA A 1 198 ? -4.864 -5.249 19.642 1.00 89.25 198 ALA A O 1
ATOM 1536 N N . THR A 1 199 ? -4.219 -5.392 17.495 1.00 89.62 199 THR A N 1
ATOM 1537 C CA . THR A 1 199 ? -2.804 -5.078 17.744 1.00 89.62 199 THR A CA 1
ATOM 1538 C C . THR A 1 199 ? -2.636 -3.662 18.292 1.00 89.62 199 THR A C 1
ATOM 1540 O O . THR A 1 1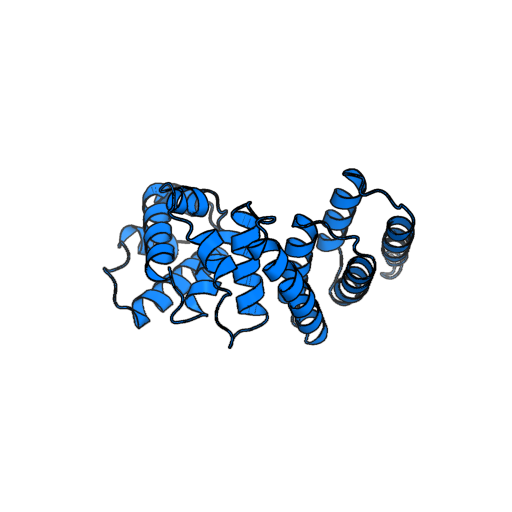99 ? -1.984 -3.480 19.319 1.00 89.62 199 THR A O 1
ATOM 1543 N N . TYR A 1 200 ? -3.250 -2.662 17.657 1.00 86.94 200 TYR A N 1
ATOM 1544 C CA . TYR A 1 200 ? -3.207 -1.277 18.129 1.00 86.94 200 TYR A CA 1
ATOM 1545 C C . TYR A 1 200 ? -3.810 -1.131 19.538 1.00 86.94 200 TYR A C 1
ATOM 1547 O O . TYR A 1 200 ? -3.170 -0.578 20.438 1.00 86.94 200 TYR A O 1
ATOM 1555 N N . TRP A 1 201 ? -4.982 -1.728 19.772 1.00 81.25 201 TRP A N 1
ATOM 1556 C CA . TRP A 1 201 ? -5.684 -1.681 21.057 1.00 81.25 201 TRP A CA 1
ATOM 1557 C C . TRP A 1 201 ? -4.896 -2.316 22.202 1.00 81.25 201 TRP A C 1
ATOM 1559 O O . TRP A 1 201 ? -4.826 -1.751 23.295 1.00 81.25 201 TRP A O 1
ATOM 1569 N N . LYS A 1 202 ? -4.245 -3.459 21.952 1.00 79.69 202 LYS A N 1
ATOM 1570 C CA . LYS A 1 202 ? -3.397 -4.131 22.946 1.00 79.69 202 LYS A CA 1
ATOM 1571 C C . LYS A 1 202 ? -2.273 -3.223 23.451 1.00 79.69 202 LYS A C 1
ATOM 1573 O O . LYS A 1 202 ? -1.921 -3.288 24.628 1.00 79.69 202 LYS A O 1
ATOM 1578 N N . HIS A 1 203 ? -1.699 -2.407 22.569 1.00 72.69 203 HIS A N 1
ATOM 1579 C CA . HIS A 1 203 ? -0.533 -1.584 22.883 1.00 72.69 203 HIS A CA 1
ATOM 1580 C C . HIS A 1 203 ? -0.879 -0.199 23.438 1.00 72.69 203 HIS A C 1
ATOM 1582 O O . HIS A 1 203 ? -0.110 0.322 24.243 1.00 72.69 203 HIS A O 1
ATOM 1588 N N . ARG A 1 204 ? -2.007 0.397 23.035 1.00 69.12 204 ARG A N 1
ATOM 1589 C CA . ARG A 1 204 ? -2.378 1.771 23.420 1.00 69.12 204 ARG A CA 1
ATOM 1590 C C . ARG A 1 204 ? -3.516 1.867 24.436 1.00 69.12 204 ARG A C 1
ATOM 1592 O O . ARG A 1 204 ? -3.678 2.927 25.024 1.00 69.12 204 ARG A O 1
ATOM 1599 N N . ARG A 1 205 ? -4.270 0.780 24.661 1.00 63.81 205 ARG A N 1
ATOM 1600 C CA . ARG A 1 205 ? -5.506 0.754 25.471 1.00 63.81 205 ARG A CA 1
ATOM 1601 C C . ARG A 1 205 ? -6.454 1.958 25.222 1.00 63.81 205 ARG A C 1
ATOM 1603 O O . ARG A 1 205 ? -6.825 2.620 26.188 1.00 63.81 205 ARG A O 1
ATOM 1610 N N . PRO A 1 206 ? -6.847 2.263 23.969 1.00 66.69 206 PRO A N 1
ATOM 1611 C CA . PRO A 1 206 ? -7.902 3.244 23.708 1.00 66.69 206 PRO A CA 1
ATOM 1612 C C . PRO A 1 206 ? -9.288 2.705 24.113 1.00 66.69 206 PRO A C 1
ATOM 1614 O O . PRO A 1 206 ? -9.412 1.530 24.477 1.00 66.69 206 PRO A O 1
ATOM 1617 N N . GLU A 1 207 ? -10.328 3.546 24.022 1.00 66.62 207 GLU A N 1
ATOM 1618 C CA . GLU A 1 207 ? -11.733 3.128 24.181 1.00 66.62 207 GLU A CA 1
ATOM 1619 C C . GLU A 1 207 ? -12.023 1.858 23.376 1.00 66.62 207 GLU A C 1
ATOM 1621 O O . GLU A 1 207 ? -11.566 1.776 22.237 1.00 66.62 207 GLU A O 1
ATOM 1626 N N . PRO A 1 208 ? -12.726 0.857 23.936 1.00 68.44 208 PRO A N 1
ATOM 1627 C CA . PRO A 1 208 ? -12.913 -0.444 23.299 1.00 68.44 208 PRO A CA 1
ATOM 1628 C C . PRO A 1 208 ? -13.515 -0.314 21.896 1.00 68.44 208 PRO A C 1
ATOM 1630 O O . PRO A 1 208 ? -14.362 0.543 21.653 1.00 68.44 208 PRO A O 1
ATOM 1633 N N . LEU A 1 209 ? -13.083 -1.187 20.977 1.00 74.88 209 LEU A N 1
ATOM 1634 C CA . LEU A 1 209 ? -13.682 -1.269 19.645 1.00 74.88 209 LEU A CA 1
ATOM 1635 C C . LEU A 1 209 ? -15.207 -1.438 19.796 1.00 74.88 209 LEU A C 1
ATOM 1637 O O . LEU A 1 209 ? -15.609 -2.297 20.589 1.00 74.88 209 LEU A O 1
ATOM 1641 N N . PRO A 1 210 ? -16.046 -0.679 19.062 1.00 81.62 210 PRO A N 1
ATOM 1642 C CA . PRO A 1 210 ? -17.491 -0.858 19.124 1.00 81.62 210 PRO A CA 1
ATOM 1643 C C . PRO A 1 210 ? -17.862 -2.332 18.927 1.00 81.62 210 PRO A C 1
ATOM 1645 O O . PRO A 1 210 ? -17.376 -2.972 17.989 1.00 81.62 210 PRO A O 1
ATOM 1648 N N . SER A 1 211 ? -18.697 -2.879 19.817 1.00 83.19 211 SER A N 1
ATOM 1649 C CA . SER A 1 211 ? -19.085 -4.299 19.802 1.00 83.19 211 SER A CA 1
ATOM 1650 C C . SER A 1 211 ? -19.642 -4.717 18.448 1.00 83.19 211 SER A C 1
ATOM 1652 O O . SER A 1 211 ? -19.313 -5.787 17.942 1.00 83.19 211 SER A O 1
ATOM 1654 N N . ASP A 1 212 ? -20.421 -3.835 17.834 1.00 85.75 212 ASP A N 1
ATOM 1655 C CA . ASP A 1 212 ? -21.090 -4.091 16.564 1.00 85.75 212 ASP A CA 1
ATOM 1656 C C . ASP A 1 212 ? -20.078 -4.158 15.418 1.00 85.75 212 ASP A C 1
ATOM 1658 O O . ASP A 1 212 ? -20.170 -5.033 14.560 1.00 85.75 212 ASP A O 1
ATOM 1662 N N . LEU A 1 213 ? -19.044 -3.309 15.451 1.00 86.31 213 LEU A N 1
ATOM 1663 C CA . LEU A 1 213 ? -17.937 -3.370 14.498 1.00 86.31 213 LEU A CA 1
ATOM 1664 C C . LEU A 1 213 ? -17.117 -4.651 14.672 1.00 86.31 213 LEU A C 1
ATOM 1666 O O . LEU A 1 213 ? -16.744 -5.283 13.682 1.00 86.31 213 LEU A O 1
ATOM 1670 N N . PHE A 1 214 ? -16.840 -5.051 15.916 1.00 87.06 214 PHE A N 1
ATOM 1671 C CA . PHE A 1 214 ? -16.145 -6.308 16.188 1.00 87.06 214 PHE A CA 1
ATOM 1672 C C . PHE A 1 214 ? -16.926 -7.502 15.632 1.00 87.06 214 PHE A C 1
ATOM 1674 O O . PHE A 1 214 ? -16.360 -8.314 14.902 1.00 87.06 214 PHE A O 1
ATOM 1681 N N . LEU A 1 215 ? -18.222 -7.589 15.942 1.00 88.31 215 LEU A N 1
ATOM 1682 C CA . LEU A 1 215 ? -19.089 -8.675 15.492 1.00 88.31 215 LEU A CA 1
ATOM 1683 C C . LEU A 1 215 ? -19.243 -8.684 13.970 1.00 88.31 215 LEU A C 1
ATOM 1685 O O . LEU A 1 215 ? -19.149 -9.749 13.367 1.00 88.31 215 LEU A O 1
ATOM 1689 N N . ALA A 1 216 ? -19.406 -7.520 13.340 1.00 86.94 216 ALA A N 1
ATOM 1690 C CA . ALA A 1 216 ? -19.516 -7.420 11.889 1.00 86.94 216 ALA A CA 1
ATOM 1691 C C . ALA A 1 216 ? -18.233 -7.868 11.175 1.00 86.94 216 ALA A C 1
ATOM 1693 O O . ALA A 1 216 ? -18.310 -8.569 10.171 1.00 86.94 216 ALA A O 1
ATOM 1694 N N . LEU A 1 217 ? -17.051 -7.514 11.695 1.00 87.31 217 LEU A N 1
ATOM 1695 C CA . LEU A 1 217 ? -15.773 -7.973 11.140 1.00 87.31 217 LEU A CA 1
ATOM 1696 C C . LEU A 1 217 ? -15.512 -9.460 11.415 1.00 87.31 217 LEU A C 1
ATOM 1698 O O . LEU A 1 217 ? -14.949 -10.137 10.559 1.00 87.31 217 LEU A O 1
ATOM 1702 N N . ALA A 1 218 ? -15.892 -9.961 12.593 1.00 87.00 218 ALA A N 1
ATOM 1703 C CA . ALA A 1 218 ? -15.701 -11.359 12.984 1.00 87.00 218 ALA A CA 1
ATOM 1704 C C . ALA A 1 218 ? -16.710 -12.318 12.329 1.00 87.00 218 ALA A C 1
ATOM 1706 O O . ALA A 1 218 ? -16.426 -13.506 12.215 1.00 87.00 218 ALA A O 1
ATOM 1707 N N . GLY A 1 219 ? -17.873 -11.816 11.908 1.00 85.06 219 GLY A N 1
ATOM 1708 C CA . GLY A 1 219 ? -18.906 -12.572 11.196 1.00 85.06 219 GLY A CA 1
ATOM 1709 C C . GLY A 1 219 ? -18.648 -12.752 9.694 1.00 85.06 219 GLY A C 1
ATOM 1710 O O . GLY A 1 219 ? -19.510 -13.297 9.007 1.00 85.06 219 GLY A O 1
ATOM 1711 N N . ARG A 1 220 ? -17.505 -12.275 9.184 1.00 82.62 220 ARG A N 1
ATOM 1712 C CA . ARG A 1 220 ? -17.038 -12.473 7.802 1.00 82.62 220 ARG A CA 1
ATOM 1713 C C . ARG A 1 220 ? -16.306 -13.797 7.648 1.00 82.62 220 ARG A C 1
ATOM 1715 O O . ARG A 1 220 ? -16.608 -14.499 6.659 1.00 82.62 220 ARG A O 1
#

Radius of gyration: 19.34 Å; chains: 1; bounding box: 40×56×54 Å

Sequence (220 aa):
GSPHPWMYRPSCRLCVAALRTSLSADTGRQVEIRRLLNAWGRDDLLRNVEALQRNQALNDRNKVHAAYRLVSTIGKDSLALAEKILDEVVVEVECGRFTHPQSVARLCYCWAKARPLMPLPECLSAAVCDDQKGDRCRRIGRLNSGTLAGLLWAYAKTAQMPGHDSVFSVAAQHLSDNLPSLEDVPVREAGVILWALATYWKHRRPEPLPSDLFLALAGR